Protein 4GIE (pdb70)

B-factor: mean 9.04, std 6.86, range [2.73, 44.76]

Nearest PDB structures (foldseek):
  4fzi-assembly1_A  TM=9.897E-01  e=2.270E-51  Trypanosoma cruzi strain CL Brener
  4q3m-assembly3_E  TM=9.805E-01  e=9.580E-34  unidentified
  4q3m-assembly1_B  TM=9.772E-01  e=7.607E-34  unidentified
  4q3m-assembly3_F  TM=9.795E-01  e=1.363E-31  unidentified
  7s5i-assembly1_B  TM=9.302E-01  e=8.220E-28  Prunus persica

Radius of gyration: 17.92 Å; Cα contacts (8 Å, |Δi|>4): 599; chains: 1; bounding box: 42×48×39 Å

Organism: Trypanosoma cruzi (strain CL Brener) (NCBI:txid353153)

Solvent-accessible surface area: 12191 Å² total; per-residue (Å²): 70,73,71,55,34,84,6,132,111,53,67,18,68,26,26,77,6,66,41,88,23,82,2,0,7,2,0,1,6,1,129,158,4,136,49,26,72,78,0,5,44,0,0,47,56,0,3,112,31,19,1,47,1,0,3,0,0,96,67,33,78,0,2,120,0,0,0,75,0,5,133,104,23,62,32,74,46,66,18,2,0,0,0,0,0,0,26,3,21,31,4,12,62,122,101,0,38,65,11,0,61,46,0,51,135,43,0,47,21,79,46,0,1,0,1,0,0,12,15,0,2,127,94,88,3,36,58,0,1,101,0,0,27,77,1,54,114,83,166,56,3,42,0,0,0,0,1,6,1,43,37,117,5,0,55,82,0,33,166,62,27,86,57,106,0,1,0,0,5,3,1,0,0,1,24,16,0,20,115,105,5,36,59,38,0,169,143,59,93,7,17,13,1,0,41,23,6,26,2,55,47,171,114,24,33,5,79,92,42,136,42,0,27,86,6,4,159,77,50,139,35,28,35,8,12,0,0,0,30,0,0,10,60,61,43,2,0,0,10,1,86,10,39,56,98,42,139,0,85,61,6,27,75,0,50,104,24,146,3,72,161,101,24,21,98,66,0,32,117,30,38,119,95,107,72,66,27,35,60,6,91,123,67,59,62,45,44,120

Structure (mmCIF, N/CA/C/O backbone):
data_4GIE
#
_entry.id   4GIE
#
_cell.length_a   155.540
_cell.length_b   50.340
_cell.length_c   37.600
_cell.angle_alpha   90.000
_cell.angle_beta   94.230
_cell.angle_gamma   90.000
#
_symmetry.space_group_name_H-M   'C 1 2 1'
#
loop_
_entity.id
_entity.type
_entity.pdbx_description
1 polymer 'Prostaglandin F synthase'
2 non-polymer 'ACETATE ION'
3 non-polymer 'NADP NICOTINAMIDE-ADENINE-DINUCLEOTIDE PHOSPHATE'
4 water water
#
loop_
_atom_site.group_PDB
_atom_site.id
_atom_site.type_symbol
_atom_site.label_atom_id
_atom_site.label_alt_id
_atom_site.label_comp_id
_atom_site.label_asym_id
_atom_site.label_entity_id
_atom_site.label_seq_id
_atom_site.pdbx_PDB_ins_code
_atom_site.Cartn_x
_atom_site.Cartn_y
_atom_site.Cartn_z
_atom_site.occupancy
_atom_site.B_iso_or_equiv
_atom_site.auth_seq_id
_atom_site.auth_comp_id
_atom_site.auth_asym_id
_atom_site.auth_atom_id
_atom_site.pdbx_PDB_model_num
ATOM 1 N N . ALA A 1 2 ? 2.284 -6.959 63.287 1.00 20.41 -6 ALA A N 1
ATOM 2 C CA . ALA A 1 2 ? 2.591 -5.872 64.257 1.00 18.57 -6 ALA A CA 1
ATOM 3 C C . ALA A 1 2 ? 3.432 -4.784 63.605 1.00 18.57 -6 ALA A C 1
ATOM 4 O O . ALA A 1 2 ? 4.133 -5.033 62.616 1.00 17.83 -6 ALA A O 1
ATOM 6 N N . HIS A 1 3 ? 3.366 -3.578 64.166 1.00 17.37 -5 HIS A N 1
ATOM 7 C CA . HIS A 1 3 ? 4.095 -2.442 63.607 1.00 17.78 -5 HIS A CA 1
ATOM 8 C C . HIS A 1 3 ? 5.606 -2.703 63.536 1.00 15.62 -5 HIS A C 1
ATOM 9 O O . HIS A 1 3 ? 6.252 -2.269 62.586 1.00 17.19 -5 HIS A O 1
ATOM 11 N N . HIS A 1 4 ? 6.159 -3.423 64.517 1.00 13.07 -4 HIS A N 1
ATOM 12 C CA . HIS A 1 4 ? 7.594 -3.718 64.517 1.00 12.11 -4 HIS A CA 1
ATOM 13 C C . HIS A 1 4 ? 8.050 -4.468 63.257 1.00 11.17 -4 HIS A C 1
ATOM 14 O O . HIS A 1 4 ? 9.203 -4.323 62.837 1.00 11.34 -4 HIS A O 1
ATOM 21 N N . HIS A 1 5 ? 7.150 -5.237 62.641 1.00 11.34 -3 HIS A N 1
ATOM 22 C CA . HIS A 1 5 ? 7.466 -5.934 61.385 1.00 11.47 -3 HIS A CA 1
ATOM 23 C C . HIS A 1 5 ? 7.769 -4.968 60.234 1.00 10.67 -3 HIS A C 1
ATOM 24 O O . HIS A 1 5 ? 8.533 -5.310 59.330 1.00 10.30 -3 HIS A O 1
ATOM 31 N N . HIS A 1 6 ? 7.184 -3.768 60.273 1.00 9.19 -2 HIS A N 1
ATOM 32 C CA . HIS A 1 6 ? 7.480 -2.716 59.291 1.00 10.06 -2 HIS A CA 1
ATOM 33 C C . HIS A 1 6 ? 8.960 -2.346 59.334 1.00 10.10 -2 HIS A C 1
ATOM 34 O O . HIS A 1 6 ? 9.511 -1.916 58.319 1.00 10.65 -2 HIS A O 1
ATOM 41 N N . HIS A 1 7 ? 9.585 -2.509 60.504 1.00 9.31 -1 HIS A N 1
ATOM 42 C CA . HIS A 1 7 ? 10.997 -2.198 60.727 1.00 9.64 -1 HIS A CA 1
ATOM 43 C C . HIS A 1 7 ? 11.890 -3.428 60.745 1.00 9.71 -1 HIS A C 1
ATOM 44 O O . HIS A 1 7 ? 13.085 -3.316 61.007 1.00 10.24 -1 HIS A O 1
ATOM 51 N N . HIS A 1 8 ? 11.328 -4.598 60.459 1.00 9.41 0 HIS A N 1
ATOM 52 C CA . HIS A 1 8 ? 12.145 -5.813 60.277 1.00 10.07 0 HIS A CA 1
ATOM 53 C C . HIS A 1 8 ? 13.003 -6.109 61.502 1.00 11.01 0 HIS A C 1
ATOM 54 O O . HIS A 1 8 ? 14.217 -6.324 61.396 1.00 12.23 0 HIS A O 1
ATOM 61 N N . MET A 1 9 ? 12.343 -6.137 62.663 1.00 10.87 1 MET A N 1
ATOM 62 C CA . MET A 1 9 ? 13.016 -6.286 63.974 1.00 12.17 1 MET A CA 1
ATOM 63 C C . MET A 1 9 ? 13.084 -7.727 64.491 1.00 14.80 1 MET A C 1
ATOM 64 O O . MET A 1 9 ? 14.110 -8.149 65.025 1.00 20.04 1 MET A O 1
ATOM 69 N N . ASN A 1 10 ? 11.989 -8.456 64.334 1.00 16.28 2 ASN A N 1
ATOM 70 C CA . ASN A 1 10 ? 11.900 -9.857 64.724 1.00 17.76 2 ASN A CA 1
ATOM 71 C C . ASN A 1 10 ? 11.690 -10.710 63.480 1.00 18.86 2 ASN A C 1
ATOM 72 O O . ASN A 1 10 ? 10.552 -10.964 63.067 1.00 22.56 2 ASN A O 1
ATOM 77 N N . CYS A 1 11 ? 12.798 -11.142 62.889 1.00 20.69 3 CYS A N 1
ATOM 78 C CA . CYS A 1 11 ? 12.777 -11.921 61.654 1.00 20.34 3 CYS A CA 1
ATOM 79 C C . CYS A 1 11 ? 14.129 -12.587 61.403 1.00 21.67 3 CYS A C 1
ATOM 80 O O . CYS A 1 11 ? 15.135 -12.225 62.013 1.00 24.53 3 CYS A O 1
ATOM 83 N N . ASN A 1 12 ? 14.148 -13.542 60.475 1.00 18.92 4 ASN A N 1
ATOM 84 C CA . ASN A 1 12 ? 15.336 -14.357 60.203 1.00 18.71 4 ASN A CA 1
ATOM 85 C C . ASN A 1 12 ? 16.370 -13.646 59.336 1.00 18.57 4 ASN A C 1
ATOM 86 O O . ASN A 1 12 ? 17.578 -13.883 59.464 1.00 22.11 4 ASN A O 1
ATOM 88 N N . TYR A 1 13 ? 15.894 -12.781 58.447 1.00 14.31 5 TYR A N 1
ATOM 89 C CA . TYR A 1 13 ? 16.773 -12.073 57.535 1.00 13.33 5 TYR A CA 1
ATOM 90 C C . TYR A 1 13 ? 17.347 -10.811 58.192 1.00 13.11 5 TYR A C 1
ATOM 91 O O . TYR A 1 13 ? 16.735 -10.205 59.060 1.00 13.97 5 TYR A O 1
ATOM 100 N N . ASN A 1 14 ? 18.542 -10.436 57.763 1.00 11.45 6 ASN A N 1
ATOM 101 C CA . ASN A 1 14 ? 19.188 -9.190 58.158 1.00 10.58 6 ASN A CA 1
ATOM 102 C C . ASN A 1 14 ? 18.680 -8.012 57.334 1.00 8.49 6 ASN A C 1
ATOM 103 O O . ASN A 1 14 ? 18.047 -8.199 56.284 1.00 8.24 6 ASN A O 1
ATOM 108 N N . CYS A 1 15 ? 18.953 -6.807 57.833 1.00 7.54 7 CYS A N 1
ATOM 109 C CA . CYS A 1 15 ? 18.749 -5.574 57.081 1.00 7.06 7 CYS A CA 1
ATOM 110 C C . CYS A 1 15 ? 20.034 -4.765 56.948 1.00 6.80 7 CYS A C 1
ATOM 111 O O . CYS A 1 15 ? 20.971 -4.917 57.731 1.00 8.90 7 CYS A O 1
ATOM 114 N N . VAL A 1 16 ? 20.053 -3.899 55.943 1.00 6.18 8 VAL A N 1
ATOM 115 C CA A VAL A 1 16 ? 21.036 -2.837 55.809 0.50 6.43 8 VAL A CA 1
ATOM 116 C CA B VAL A 1 16 ? 21.040 -2.829 55.875 0.50 6.41 8 VAL A CA 1
ATOM 117 C C . VAL A 1 16 ? 20.340 -1.525 56.202 1.00 6.71 8 VAL A C 1
ATOM 118 O O . VAL A 1 16 ? 19.181 -1.320 55.866 1.00 10.38 8 VAL A O 1
ATOM 125 N N . THR A 1 17 ? 21.042 -0.638 56.884 1.00 6.07 9 THR A N 1
ATOM 126 C CA . THR A 1 17 ? 20.446 0.618 57.333 1.00 5.70 9 THR A CA 1
ATOM 127 C C . THR A 1 17 ? 20.864 1.731 56.394 1.00 5.42 9 THR A C 1
ATOM 128 O O . THR A 1 17 ? 22.047 1.953 56.171 1.00 6.79 9 THR A O 1
ATOM 132 N N . LEU A 1 18 ? 19.878 2.443 55.854 1.00 5.16 10 LEU A N 1
ATOM 133 C CA . LEU A 1 18 ? 20.133 3.546 54.937 1.00 5.23 10 LEU A CA 1
ATOM 134 C C . LEU A 1 18 ? 20.444 4.815 55.708 1.00 5.32 10 LEU A C 1
ATOM 135 O O . LEU A 1 18 ? 20.259 4.879 56.933 1.00 5.51 10 LEU A O 1
ATOM 140 N N . HIS A 1 19 ? 20.908 5.847 55.005 1.00 5.46 11 HIS A N 1
ATOM 141 C CA . HIS A 1 19 ? 21.403 7.013 55.725 1.00 5.70 11 HIS A CA 1
ATOM 142 C C . HIS A 1 19 ? 20.335 7.810 56.460 1.00 5.60 11 HIS A C 1
ATOM 143 O O . HIS A 1 19 ? 20.658 8.624 57.330 1.00 6.90 11 HIS A O 1
ATOM 150 N N . ASN A 1 20 ? 19.074 7.575 56.122 1.00 5.31 12 ASN A N 1
ATOM 151 C CA . ASN A 1 20 ? 17.959 8.176 56.825 1.00 5.69 12 ASN A CA 1
ATOM 152 C C . ASN A 1 20 ? 17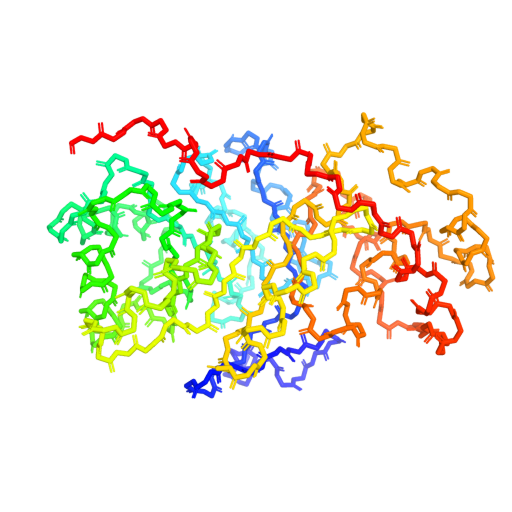.387 7.262 57.920 1.00 5.75 12 ASN A C 1
ATOM 153 O O . ASN A 1 20 ? 16.283 7.497 58.403 1.00 6.33 12 ASN A O 1
ATOM 158 N N . SER A 1 21 ? 18.145 6.229 58.292 1.00 5.46 13 SER A N 1
ATOM 159 C CA . SER A 1 21 ? 17.814 5.270 59.366 1.00 5.79 13 SER A CA 1
ATOM 160 C C . SER A 1 21 ? 16.765 4.222 58.994 1.00 5.27 13 SER A C 1
ATOM 161 O O . SER A 1 21 ? 16.431 3.376 59.809 1.00 5.92 13 SER A O 1
ATOM 164 N N . VAL A 1 22 ? 16.294 4.230 57.748 1.00 4.89 14 VAL A N 1
ATOM 165 C CA . VAL A 1 22 ? 15.357 3.205 57.286 1.00 5.01 14 VAL A CA 1
ATOM 166 C C . VAL A 1 22 ? 16.088 1.874 57.140 1.00 4.91 14 VAL A C 1
ATOM 167 O O . VAL A 1 22 ? 17.219 1.824 56.637 1.00 5.74 14 VAL A O 1
ATOM 171 N N . ARG A 1 23 ? 15.437 0.803 57.589 1.00 5.09 15 ARG A N 1
ATOM 172 C CA . ARG A 1 23 ? 15.988 -0.539 57.554 1.00 5.05 15 ARG A CA 1
ATOM 173 C C . ARG A 1 23 ? 15.454 -1.299 56.343 1.00 5.34 15 ARG A C 1
ATOM 174 O O . ARG A 1 23 ? 14.257 -1.556 56.230 1.00 6.13 15 ARG A O 1
ATOM 182 N N . MET A 1 24 ? 16.367 -1.659 55.452 1.00 5.10 16 MET A N 1
ATOM 183 C CA . MET A 1 24 ? 16.050 -2.319 54.191 1.00 5.21 16 MET A CA 1
ATOM 184 C C . MET A 1 24 ? 16.387 -3.816 54.268 1.00 4.60 16 MET A C 1
ATOM 185 O O . MET A 1 24 ? 17.541 -4.168 54.509 1.00 4.93 16 MET A O 1
ATOM 190 N N . PRO A 1 25 ? 15.399 -4.701 54.045 1.00 4.41 17 PRO A N 1
ATOM 191 C CA . PRO A 1 25 ? 15.712 -6.139 54.088 1.00 4.70 17 PRO A CA 1
ATOM 192 C C . PRO A 1 25 ? 16.811 -6.511 53.105 1.00 4.34 17 PRO A C 1
ATOM 193 O O . PRO A 1 25 ? 16.777 -6.119 51.938 1.00 4.70 17 PRO A O 1
ATOM 197 N N . GLN A 1 26 ? 17.795 -7.263 53.592 1.00 4.38 18 GLN A N 1
ATOM 198 C CA . GLN A 1 26 ? 18.999 -7.500 52.821 1.00 4.44 18 GLN A CA 1
ATOM 199 C C . GLN A 1 26 ? 18.833 -8.518 51.704 1.00 4.33 18 GLN A C 1
ATOM 200 O O . GLN A 1 26 ? 19.663 -8.583 50.801 1.00 5.01 18 GLN A O 1
ATOM 206 N N . LEU A 1 27 ? 17.779 -9.322 51.771 1.00 4.34 19 LEU A N 1
ATOM 207 C CA . LEU A 1 27 ? 17.449 -10.286 50.731 1.00 4.37 19 LEU A CA 1
ATOM 208 C C . LEU A 1 27 ? 16.073 -9.954 50.188 1.00 4.15 19 LEU A C 1
ATOM 209 O O . LEU A 1 27 ? 15.128 -9.798 50.960 1.00 5.19 19 LEU A O 1
ATOM 214 N N . GLY A 1 28 ? 15.951 -9.861 48.864 1.00 3.90 20 GLY A N 1
ATOM 215 C CA . GLY A 1 28 ? 14.669 -9.689 48.209 1.00 3.79 20 GLY A CA 1
ATOM 216 C C . GLY A 1 28 ? 14.552 -10.566 46.985 1.00 3.80 20 GLY A C 1
ATOM 217 O O . GLY A 1 28 ? 15.516 -11.206 46.564 1.00 4.12 20 GLY A O 1
ATOM 218 N N . LEU A 1 29 ? 13.351 -10.587 46.420 1.00 3.23 21 LEU A N 1
ATOM 219 C CA . LEU A 1 29 ? 13.049 -11.323 45.199 1.00 3.20 21 LEU A CA 1
ATOM 220 C C . LEU A 1 29 ? 13.030 -10.356 44.029 1.00 2.94 21 LEU A C 1
ATOM 221 O O . LEU A 1 29 ? 12.244 -9.404 44.020 1.00 3.39 21 LEU A O 1
ATOM 226 N N . GLY A 1 30 ? 13.887 -10.586 43.036 1.00 3.06 22 GLY A N 1
ATOM 227 C CA . GLY A 1 30 ? 13.819 -9.866 41.770 1.00 3.20 22 GLY A CA 1
ATOM 228 C C . GLY A 1 30 ? 12.779 -10.489 40.867 1.00 3.18 22 GLY A C 1
ATOM 229 O O . GLY A 1 30 ? 12.585 -11.702 40.887 1.00 3.51 22 GLY A O 1
ATOM 230 N N . VAL A 1 31 ? 12.109 -9.663 40.064 1.00 3.29 23 VAL A N 1
ATOM 231 C CA . VAL A 1 31 ? 11.053 -10.157 39.163 1.00 3.50 23 VAL A CA 1
ATOM 232 C C . VAL A 1 31 ? 11.258 -9.767 37.697 1.00 3.66 23 VAL A C 1
ATOM 233 O O . VAL A 1 31 ? 10.348 -9.924 36.882 1.00 4.23 23 VAL A O 1
ATOM 237 N N . TRP A 1 32 ? 12.446 -9.291 37.324 1.00 3.86 24 TRP A N 1
ATOM 238 C CA . TRP A 1 32 ? 12.705 -9.068 35.893 1.00 4.19 24 TRP A CA 1
ATOM 239 C C . TRP A 1 32 ? 12.595 -10.404 35.141 1.00 4.34 24 TRP A C 1
ATOM 240 O O . TRP A 1 32 ? 13.136 -11.419 35.582 1.00 4.44 24 TRP A O 1
ATOM 251 N N . ARG A 1 33 ? 11.857 -10.362 34.024 1.00 4.65 25 ARG A N 1
ATOM 252 C CA A ARG A 1 33 ? 11.595 -11.510 33.128 0.50 5.54 25 ARG A CA 1
ATOM 253 C CA B ARG A 1 33 ? 11.609 -11.497 33.121 0.50 5.47 25 ARG A CA 1
ATOM 254 C C . ARG A 1 33 ? 10.508 -12.440 33.620 1.00 5.79 25 ARG A C 1
ATOM 255 O O . ARG A 1 33 ? 10.213 -13.431 32.969 1.00 7.88 25 ARG A O 1
ATOM 270 N N . ALA A 1 34 ? 9.903 -12.138 34.765 1.00 5.27 26 ALA A N 1
ATOM 271 C CA . ALA A 1 34 ? 8.681 -12.831 35.166 1.00 5.54 26 ALA A CA 1
ATOM 272 C C . ALA A 1 34 ? 7.506 -12.178 34.418 1.00 5.74 26 ALA A C 1
ATOM 273 O O . ALA A 1 34 ? 7.334 -10.952 34.465 1.00 6.18 26 ALA A O 1
ATOM 275 N N . GLN A 1 35 ? 6.705 -12.991 33.731 1.00 6.07 27 GLN A N 1
ATOM 276 C CA . GLN A 1 35 ? 5.566 -12.464 32.977 1.00 6.38 27 GLN A CA 1
ATOM 277 C C . GLN A 1 35 ? 4.540 -11.881 33.943 1.00 5.84 27 GLN A C 1
ATOM 278 O O . GLN A 1 35 ? 4.300 -12.438 35.011 1.00 5.82 27 GLN A O 1
ATOM 284 N N . ASP A 1 36 ? 3.915 -10.778 33.555 1.00 5.88 28 ASP A N 1
ATOM 285 C CA . ASP A 1 36 ? 2.868 -10.213 34.379 1.00 5.63 28 ASP A CA 1
ATOM 286 C C . ASP A 1 36 ? 1.716 -11.202 34.517 1.00 5.48 28 ASP A C 1
ATOM 287 O O . ASP A 1 36 ? 1.545 -12.113 33.709 1.00 6.00 28 ASP A O 1
ATOM 292 N N . GLY A 1 37 ? 0.933 -11.009 35.566 1.00 5.33 29 GLY A N 1
ATOM 293 C CA . GLY A 1 37 ? -0.135 -11.918 35.908 1.00 5.34 29 GLY A CA 1
ATOM 294 C C . GLY A 1 37 ? 0.374 -13.064 36.755 1.00 5.27 29 GLY A C 1
ATOM 295 O O . GLY A 1 37 ? 1.223 -12.864 37.629 1.00 5.97 29 GLY A O 1
ATOM 296 N N . ALA A 1 38 ? -0.135 -14.258 36.489 1.00 5.72 30 ALA A N 1
ATOM 297 C CA . ALA A 1 38 ? 0.080 -15.390 37.374 1.00 5.97 30 ALA A CA 1
ATOM 298 C C . ALA A 1 38 ? 1.552 -15.688 37.649 1.00 5.75 30 ALA A C 1
ATOM 299 O O . ALA A 1 38 ? 1.899 -16.007 38.773 1.00 5.95 30 ALA A O 1
ATOM 301 N N . GLU A 1 39 ? 2.422 -15.616 36.652 1.00 5.46 31 GLU A N 1
ATOM 302 C CA . GLU A 1 39 ? 3.819 -16.006 36.895 1.00 5.31 31 GLU A CA 1
ATOM 303 C C . GLU A 1 39 ? 4.452 -15.111 37.959 1.00 5.29 31 GLU A C 1
ATOM 304 O O . GLU A 1 39 ? 5.146 -15.581 38.853 1.00 5.55 31 GLU A O 1
ATOM 310 N N . THR A 1 40 ? 4.232 -13.807 37.850 1.00 4.73 32 THR A N 1
ATOM 311 C CA . THR A 1 40 ? 4.757 -12.859 38.827 1.00 4.52 32 THR A CA 1
ATOM 312 C C . THR A 1 40 ? 4.018 -12.970 40.157 1.00 4.44 32 THR A C 1
ATOM 313 O O . THR A 1 40 ? 4.655 -12.988 41.206 1.00 4.75 32 THR A O 1
ATOM 317 N N . ALA A 1 41 ? 2.685 -13.016 40.123 1.00 4.33 33 ALA A N 1
ATOM 318 C CA . ALA A 1 41 ? 1.908 -13.091 41.365 1.00 4.87 33 ALA A CA 1
ATOM 319 C C . ALA A 1 41 ? 2.303 -14.331 42.158 1.00 4.80 33 ALA A C 1
ATOM 320 O O . ALA A 1 41 ? 2.485 -14.270 43.377 1.00 5.27 33 ALA A O 1
ATOM 322 N N . ASN A 1 42 ? 2.432 -15.464 41.474 1.00 4.63 34 ASN A N 1
ATOM 323 C CA . ASN A 1 42 ? 2.814 -16.705 42.145 1.00 5.17 34 ASN A CA 1
ATOM 324 C C . ASN A 1 42 ? 4.218 -16.604 42.745 1.00 4.82 34 ASN A C 1
ATOM 325 O O . ASN A 1 42 ? 4.443 -17.007 43.881 1.00 5.46 34 ASN A O 1
ATOM 330 N N . ALA A 1 43 ? 5.178 -16.108 41.972 1.00 4.47 35 ALA A N 1
ATOM 331 C CA . ALA A 1 43 ? 6.546 -15.976 42.466 1.00 4.38 35 ALA A CA 1
ATOM 332 C C . ALA A 1 43 ? 6.576 -15.106 43.724 1.00 4.22 35 ALA A C 1
ATOM 333 O O . ALA A 1 43 ? 7.223 -15.445 44.714 1.00 4.80 35 ALA A O 1
ATOM 335 N N . VAL A 1 44 ? 5.907 -13.958 43.661 1.00 4.15 36 VAL A N 1
ATOM 336 C CA . VAL A 1 44 ? 5.873 -13.038 44.788 1.00 4.50 36 VAL A CA 1
ATOM 337 C C . VAL A 1 44 ? 5.188 -13.687 46.001 1.00 4.66 36 VAL A C 1
ATOM 338 O O . VAL A 1 44 ? 5.683 -13.595 47.126 1.00 5.11 36 VAL A O 1
ATOM 342 N N . ARG A 1 45 ? 4.046 -14.337 45.780 1.00 4.98 37 ARG A N 1
ATOM 343 C CA . ARG A 1 45 ? 3.324 -14.973 46.871 1.00 5.62 37 ARG A CA 1
ATOM 344 C C . ARG A 1 45 ? 4.173 -16.094 47.493 1.00 5.62 37 ARG A C 1
ATOM 345 O O . ARG A 1 45 ? 4.258 -16.208 48.719 1.00 5.80 37 ARG A O 1
ATOM 353 N N . TRP A 1 46 ? 4.782 -16.928 46.652 1.00 5.37 38 TRP A N 1
ATOM 354 C CA . TRP A 1 46 ? 5.638 -17.984 47.153 1.00 5.47 38 TRP A CA 1
ATOM 355 C C . TRP A 1 46 ? 6.819 -17.427 47.931 1.00 5.84 38 TRP A C 1
ATOM 356 O O . TRP A 1 46 ? 7.205 -17.998 48.948 1.00 6.07 38 TRP A O 1
ATOM 367 N N . ALA A 1 47 ? 7.410 -16.338 47.456 1.00 5.52 39 ALA A N 1
ATOM 368 C CA . ALA A 1 47 ? 8.526 -15.718 48.163 1.00 4.93 39 ALA A CA 1
ATOM 369 C C . ALA A 1 47 ? 8.065 -15.235 49.535 1.00 4.93 39 ALA A C 1
ATOM 370 O O . ALA A 1 47 ? 8.719 -15.510 50.552 1.00 5.17 39 ALA A O 1
ATOM 372 N N . ILE A 1 48 ? 6.940 -14.532 49.574 1.00 5.22 40 ILE A N 1
ATOM 373 C CA . ILE A 1 48 ? 6.428 -14.064 50.853 1.00 5.41 40 ILE A CA 1
ATOM 374 C C . ILE A 1 48 ? 6.129 -15.235 51.791 1.00 5.70 40 ILE A C 1
ATOM 375 O O . ILE A 1 48 ? 6.476 -15.197 52.979 1.00 6.54 40 ILE A O 1
ATOM 380 N N . GLU A 1 49 ? 5.516 -16.286 51.267 1.00 6.55 41 GLU A N 1
ATOM 381 C CA . GLU A 1 49 ? 5.247 -17.487 52.067 1.00 7.84 41 GLU A CA 1
ATOM 382 C C . GLU A 1 49 ? 6.530 -18.097 52.632 1.00 7.74 41 GLU A C 1
ATOM 383 O O . GLU A 1 49 ? 6.534 -18.596 53.759 1.00 8.98 41 GLU A O 1
ATOM 389 N N . ALA A 1 50 ? 7.616 -18.033 51.864 1.00 6.73 42 ALA A N 1
ATOM 390 C CA . ALA A 1 50 ? 8.900 -18.587 52.291 1.00 7.12 42 ALA A CA 1
ATOM 391 C C . ALA A 1 50 ? 9.628 -17.703 53.298 1.00 6.41 42 ALA A C 1
ATOM 392 O O . ALA A 1 50 ? 10.580 -18.148 53.911 1.00 8.05 42 ALA A O 1
ATOM 394 N N . GLY A 1 51 ? 9.208 -16.449 53.448 1.00 6.00 43 GLY A N 1
ATOM 395 C CA . GLY A 1 51 ? 9.813 -15.525 54.385 1.00 5.71 43 GLY A CA 1
ATOM 396 C C . GLY A 1 51 ? 10.370 -14.240 53.788 1.00 5.37 43 GLY A C 1
ATOM 397 O O . GLY A 1 51 ? 10.790 -13.358 54.541 1.00 5.93 43 GLY A O 1
ATOM 398 N N . TYR A 1 52 ? 10.415 -14.106 52.456 1.00 4.76 44 TYR A N 1
ATOM 399 C CA . TYR A 1 52 ? 10.921 -12.864 51.877 1.00 4.70 44 TYR A CA 1
ATOM 400 C C . TYR A 1 52 ? 10.018 -11.697 52.248 1.00 4.57 44 TYR A C 1
ATOM 401 O O . TYR A 1 52 ? 8.785 -11.826 52.262 1.00 5.03 44 TYR A O 1
ATOM 410 N N . ARG A 1 53 ? 10.637 -10.546 52.490 1.00 4.58 45 ARG A N 1
ATOM 411 C CA . ARG A 1 53 ? 9.891 -9.334 52.814 1.00 4.88 45 ARG A CA 1
ATOM 412 C C . ARG A 1 53 ? 10.370 -8.133 51.984 1.00 4.41 45 ARG A C 1
ATOM 413 O O . ARG A 1 53 ? 10.351 -6.995 52.437 1.00 4.93 45 ARG A O 1
ATOM 421 N N . HIS A 1 54 ? 10.787 -8.407 50.745 1.00 3.81 46 HIS A N 1
ATOM 422 C CA . HIS A 1 54 ? 11.350 -7.409 49.843 1.00 3.52 46 HIS A CA 1
ATOM 423 C C . HIS A 1 54 ? 11.174 -7.948 48.423 1.00 3.35 46 HIS A C 1
ATOM 424 O O . HIS A 1 54 ? 11.586 -9.071 48.126 1.00 3.43 46 HIS A O 1
ATOM 431 N N . ILE A 1 55 ? 10.547 -7.139 47.576 1.00 3.27 47 ILE A N 1
ATOM 432 C CA . ILE A 1 55 ? 10.359 -7.422 46.153 1.00 3.31 47 ILE A CA 1
ATOM 433 C C . ILE A 1 55 ? 10.964 -6.266 45.347 1.00 3.20 47 ILE A C 1
ATOM 434 O O . ILE A 1 55 ? 10.727 -5.094 45.676 1.00 3.68 47 ILE A O 1
ATOM 439 N N . ASP A 1 56 ? 11.733 -6.597 44.308 1.00 3.02 48 ASP A N 1
ATOM 440 C CA . ASP A 1 56 ? 12.310 -5.614 43.394 1.00 2.83 48 ASP A CA 1
ATOM 441 C C . ASP A 1 56 ? 11.647 -5.707 42.029 1.00 2.95 48 ASP A C 1
ATOM 442 O O . ASP A 1 56 ? 11.751 -6.737 41.348 1.00 3.33 48 ASP A O 1
ATOM 447 N N . THR A 1 57 ? 10.978 -4.624 41.639 1.00 2.86 49 THR A N 1
ATOM 448 C CA . THR A 1 57 ? 10.380 -4.531 40.315 1.00 3.20 49 THR A CA 1
ATOM 449 C C . THR A 1 57 ? 10.769 -3.195 39.658 1.00 3.14 49 THR A C 1
ATOM 450 O O . THR A 1 57 ? 11.684 -2.501 40.117 1.00 3.25 49 THR A O 1
ATOM 454 N N . ALA A 1 58 ? 10.094 -2.859 38.556 1.00 3.44 50 ALA A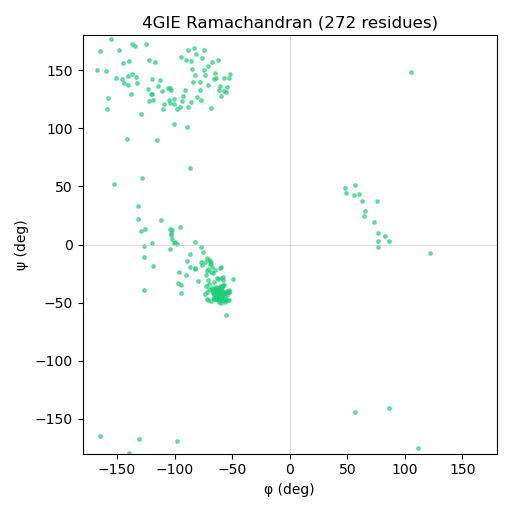 N 1
ATOM 455 C CA . ALA A 1 58 ? 10.361 -1.635 37.786 1.00 3.70 50 ALA A CA 1
ATOM 456 C C . ALA A 1 58 ? 9.212 -1.448 36.827 1.00 3.74 50 ALA A C 1
ATOM 457 O O . ALA A 1 58 ? 8.633 -2.427 36.368 1.00 3.93 50 ALA A O 1
ATOM 459 N N . TYR A 1 59 ? 8.896 -0.204 36.477 1.00 4.08 51 TYR A N 1
ATOM 460 C CA A TYR A 1 59 ? 7.874 0.014 35.480 0.50 4.68 51 TYR A CA 1
ATOM 461 C CA B TYR A 1 59 ? 7.894 0.054 35.422 0.50 4.69 51 TYR A CA 1
ATOM 462 C C . TYR A 1 59 ? 8.164 -0.824 34.219 1.00 4.49 51 TYR A C 1
ATOM 463 O O . TYR A 1 59 ? 7.275 -1.477 33.686 1.00 5.13 51 TYR A O 1
ATOM 480 N N . ILE A 1 60 ? 9.410 -0.811 33.750 1.00 4.60 52 ILE A N 1
ATOM 481 C CA . ILE A 1 60 ? 9.748 -1.439 32.484 1.00 4.83 52 ILE A CA 1
ATOM 482 C C . ILE A 1 60 ? 9.668 -2.970 32.527 1.00 4.75 52 ILE A C 1
ATOM 483 O O . ILE A 1 60 ? 9.645 -3.612 31.485 1.00 5.53 52 ILE A O 1
ATOM 488 N N . TYR A 1 61 ? 9.599 -3.581 33.708 1.00 4.45 53 TYR A N 1
ATOM 489 C CA . TYR A 1 61 ? 9.437 -5.031 33.798 1.00 4.32 53 TYR A CA 1
ATOM 490 C C . TYR A 1 61 ? 8.018 -5.453 33.427 1.00 4.45 53 TYR A C 1
ATOM 491 O O . TYR A 1 61 ? 7.778 -6.626 33.220 1.00 5.09 53 TYR A O 1
ATOM 500 N N . SER A 1 62 ? 7.096 -4.491 33.383 1.00 4.54 54 SER A N 1
ATOM 501 C CA A SER A 1 62 ? 5.722 -4.717 32.931 0.50 5.03 54 SER A CA 1
ATOM 502 C CA B SER A 1 62 ? 5.713 -4.697 32.940 0.50 4.95 54 SER A CA 1
ATOM 503 C C . SER A 1 62 ? 4.897 -5.564 33.892 1.00 4.97 54 SER A C 1
ATOM 504 O O . SER A 1 62 ? 3.829 -6.023 33.528 1.00 6.71 54 SER A O 1
ATOM 509 N N . ASN A 1 63 ? 5.353 -5.744 35.127 1.00 4.22 55 ASN A N 1
ATOM 510 C CA . ASN A 1 63 ? 4.700 -6.666 36.044 1.00 4.07 55 ASN A CA 1
ATOM 511 C C . ASN A 1 63 ? 4.424 -6.089 37.426 1.00 3.79 55 ASN A C 1
ATOM 512 O O . ASN A 1 63 ? 4.194 -6.844 38.366 1.00 4.33 55 ASN A O 1
ATOM 517 N N . GLU A 1 64 ? 4.360 -4.762 37.536 1.00 3.95 56 GLU A N 1
ATOM 518 C CA . GLU A 1 64 ? 3.936 -4.149 38.794 1.00 4.03 56 GLU A CA 1
ATOM 519 C C . GLU A 1 64 ? 2.528 -4.626 39.201 1.00 4.35 56 GLU A C 1
ATOM 520 O O . GLU A 1 64 ? 2.243 -4.783 40.396 1.00 4.27 56 GLU A O 1
ATOM 526 N N . ARG A 1 65 ? 1.639 -4.854 38.232 1.00 4.21 57 ARG A N 1
ATOM 527 C CA . ARG A 1 65 ? 0.310 -5.365 38.578 1.00 4.34 57 ARG A CA 1
ATOM 528 C C . ARG A 1 65 ? 0.431 -6.710 39.286 1.00 4.31 57 ARG A C 1
ATOM 529 O O . ARG A 1 65 ? -0.140 -6.917 40.366 1.00 4.66 57 ARG A O 1
ATOM 537 N N . GLY A 1 66 ? 1.190 -7.629 38.691 1.00 4.16 58 GLY A N 1
ATOM 538 C CA . GLY A 1 66 ? 1.418 -8.944 39.279 1.00 4.25 58 GLY A CA 1
ATOM 539 C C . GLY A 1 66 ? 2.076 -8.885 40.656 1.00 4.04 58 GLY A C 1
ATOM 540 O O . GLY A 1 66 ? 1.775 -9.700 41.523 1.00 4.45 58 GLY A O 1
ATOM 541 N N . VAL A 1 67 ? 3.004 -7.951 40.858 1.00 4.00 59 VAL A N 1
ATOM 542 C CA . VAL A 1 67 ? 3.655 -7.823 42.170 1.00 4.17 59 VAL A CA 1
ATOM 543 C C . VAL A 1 67 ? 2.620 -7.488 43.246 1.00 4.18 59 VAL A C 1
ATOM 544 O O . VAL A 1 67 ? 2.579 -8.115 44.308 1.00 4.37 59 VAL A O 1
ATOM 548 N N . GLY A 1 68 ? 1.786 -6.488 42.991 1.00 4.26 60 GLY A N 1
ATOM 549 C CA . GLY A 1 68 ? 0.767 -6.116 43.970 1.00 4.57 60 GLY A CA 1
ATOM 550 C C . GLY A 1 68 ? -0.252 -7.219 44.205 1.00 4.65 60 GLY A C 1
ATOM 551 O O . GLY A 1 68 ? -0.724 -7.407 45.331 1.00 5.07 60 GLY A O 1
ATOM 552 N N . GLN A 1 69 ? -0.594 -7.941 43.143 1.00 4.43 61 GLN A N 1
ATOM 553 C CA . GLN A 1 69 ? -1.493 -9.074 43.256 1.00 4.68 61 GLN A CA 1
ATOM 554 C C . GLN A 1 69 ? -0.901 -10.155 44.153 1.00 4.61 61 GLN A C 1
ATOM 555 O O . GLN A 1 69 ? -1.582 -10.692 45.023 1.00 5.32 61 GLN A O 1
ATOM 561 N N . GLY A 1 70 ? 0.380 -10.476 43.977 1.00 4.48 62 GLY A N 1
ATOM 562 C CA . GLY A 1 70 ? 1.034 -11.465 44.828 1.00 4.98 62 GLY A CA 1
ATOM 563 C C . GLY A 1 70 ? 1.067 -11.024 46.276 1.00 4.78 62 GLY A C 1
ATOM 564 O O . GLY A 1 70 ? 0.874 -11.830 47.176 1.00 5.74 62 GLY A O 1
ATOM 565 N N . ILE A 1 71 ? 1.351 -9.744 46.509 1.00 4.51 63 ILE A N 1
ATOM 566 C CA . ILE A 1 71 ? 1.372 -9.236 47.878 1.00 5.32 63 ILE A CA 1
ATOM 567 C C . ILE A 1 71 ? -0.014 -9.405 48.522 1.00 5.82 63 ILE A C 1
ATOM 568 O O . ILE A 1 71 ? -0.131 -9.918 49.641 1.00 6.24 63 ILE A O 1
ATOM 573 N N . ARG A 1 72 ? -1.061 -9.000 47.817 1.00 5.73 64 ARG A N 1
ATOM 574 C CA . ARG A 1 72 ? -2.406 -9.106 48.369 1.00 6.80 64 ARG A CA 1
ATOM 575 C C . ARG A 1 72 ? -2.805 -10.566 48.585 1.00 7.07 64 ARG A C 1
ATOM 576 O O . ARG A 1 72 ? -3.365 -10.909 49.630 1.00 8.19 64 ARG A O 1
ATOM 584 N N . GLU A 1 73 ? -2.490 -11.434 47.622 1.00 6.94 65 GLU A N 1
ATOM 585 C CA . GLU A 1 73 ? -2.824 -12.860 47.746 1.00 7.79 65 GLU A CA 1
ATOM 586 C C . GLU A 1 73 ? -2.119 -13.521 48.924 1.00 7.67 65 GLU A C 1
ATOM 587 O O . GLU A 1 73 ? -2.639 -14.455 49.511 1.00 9.42 65 GLU A O 1
ATOM 593 N N . SER A 1 74 ? -0.936 -13.039 49.282 1.00 7.13 66 SER A N 1
ATOM 594 C CA . SER A 1 74 ? -0.188 -13.614 50.400 1.00 7.49 66 SER A CA 1
ATOM 595 C C . SER A 1 74 ? -0.865 -13.397 51.748 1.00 8.07 66 SER A C 1
ATOM 596 O O . SER A 1 74 ? -0.589 -14.133 52.687 1.00 9.47 66 SER A O 1
ATOM 599 N N . GLY A 1 75 ? -1.691 -12.356 51.851 1.00 8.99 67 GLY A N 1
ATOM 600 C CA . GLY A 1 75 ? -2.358 -12.004 53.096 1.00 9.66 67 GLY A CA 1
ATOM 601 C C . GLY A 1 75 ? -1.477 -11.318 54.123 1.00 10.34 67 GLY A C 1
ATOM 602 O O . GLY A 1 75 ? -1.982 -10.932 55.174 1.00 13.03 67 GLY A O 1
ATOM 603 N N . VAL A 1 76 ? -0.185 -11.137 53.846 1.00 10.04 68 VAL A N 1
ATOM 604 C CA . VAL A 1 76 ? 0.717 -10.518 54.808 1.00 10.24 68 VAL A CA 1
ATOM 605 C C . VAL A 1 76 ? 0.459 -9.012 54.754 1.00 10.11 68 VAL A C 1
ATOM 606 O O . VAL A 1 76 ? 0.383 -8.440 53.665 1.00 11.48 68 VAL A O 1
ATOM 610 N N . PRO A 1 77 ? 0.313 -8.352 55.916 1.00 10.25 69 PRO A N 1
ATOM 611 C CA . PRO A 1 77 ? 0.061 -6.910 55.877 1.00 10.22 69 PRO A CA 1
ATOM 612 C C . PRO A 1 77 ? 1.130 -6.176 55.062 1.00 9.89 69 PRO A C 1
ATOM 613 O O . PRO A 1 77 ? 2.323 -6.449 55.211 1.00 8.86 69 PRO A O 1
ATOM 617 N N . ARG A 1 78 ? 0.700 -5.256 54.203 1.00 10.16 70 ARG A N 1
ATOM 618 C CA . ARG A 1 78 ? 1.599 -4.596 53.265 1.00 9.59 70 ARG A CA 1
ATOM 619 C C . ARG A 1 78 ? 2.756 -3.903 53.979 1.00 9.18 70 ARG A C 1
ATOM 620 O O . ARG A 1 78 ? 3.875 -3.861 53.455 1.00 8.77 70 ARG A O 1
ATOM 628 N N . GLU A 1 79 ? 2.510 -3.360 55.163 1.00 8.88 71 GLU A N 1
ATOM 629 C CA . GLU A 1 79 ? 3.547 -2.661 55.926 1.00 9.13 71 GLU A CA 1
ATOM 630 C C . GLU A 1 79 ? 4.746 -3.539 56.275 1.00 8.58 71 GLU A C 1
ATOM 631 O O . GLU A 1 79 ? 5.796 -3.026 56.606 1.00 10.03 71 GLU A O 1
ATOM 637 N N . GLU A 1 80 ? 4.586 -4.859 56.227 1.00 8.01 72 GLU A N 1
ATOM 638 C CA . GLU A 1 80 ? 5.665 -5.788 56.543 1.00 8.25 72 GLU A CA 1
ATOM 639 C C . GLU A 1 80 ? 6.545 -6.102 55.333 1.00 7.19 72 GLU A C 1
ATOM 640 O O . GLU A 1 80 ? 7.560 -6.759 55.490 1.00 7.38 72 GLU A O 1
ATOM 646 N N . VAL A 1 81 ? 6.155 -5.652 54.141 1.00 6.47 73 VAL A N 1
ATOM 647 C CA . VAL A 1 81 ? 6.863 -5.970 52.915 1.00 5.91 73 VAL A CA 1
ATOM 648 C C . VAL A 1 81 ? 7.478 -4.698 52.330 1.00 5.72 73 VAL A C 1
ATOM 649 O O . VAL A 1 81 ? 6.847 -3.647 52.307 1.00 7.77 73 VAL A O 1
ATOM 653 N N . TRP A 1 82 ? 8.718 -4.803 51.880 1.00 4.42 74 TRP A N 1
ATOM 654 C CA . TRP A 1 82 ? 9.415 -3.725 51.176 1.00 4.11 74 TRP A CA 1
ATOM 655 C C . TRP A 1 82 ? 9.235 -3.878 49.665 1.00 3.97 74 TRP A C 1
ATOM 656 O O . TRP A 1 82 ? 9.528 -4.935 49.112 1.00 4.19 74 TRP A O 1
ATOM 667 N N . VAL A 1 83 ? 8.796 -2.813 49.011 1.00 3.67 75 VAL A N 1
ATOM 668 C CA . VAL A 1 83 ? 8.669 -2.781 47.552 1.00 3.75 75 VAL A CA 1
ATOM 669 C C . VAL A 1 83 ? 9.565 -1.700 46.977 1.00 3.51 75 VAL A C 1
ATOM 670 O O . VAL A 1 83 ? 9.456 -0.537 47.358 1.00 3.53 75 VAL A O 1
ATOM 674 N N . THR A 1 84 ? 10.429 -2.115 46.049 1.00 3.38 76 THR A N 1
ATOM 675 C CA . THR A 1 84 ? 11.220 -1.195 45.229 1.00 3.27 76 THR A CA 1
ATOM 676 C C . THR A 1 84 ? 10.658 -1.153 43.819 1.00 3.16 76 THR A C 1
ATOM 677 O O . THR A 1 84 ? 10.399 -2.194 43.226 1.00 3.49 76 THR A O 1
ATOM 681 N N . THR A 1 85 ? 10.521 0.048 43.262 1.00 3.05 77 THR A N 1
ATOM 682 C CA . THR A 1 85 ? 10.329 0.178 41.822 1.00 3.21 77 THR A CA 1
ATOM 683 C C . THR A 1 85 ? 11.150 1.362 41.313 1.00 3.20 77 THR A C 1
ATOM 684 O O . THR A 1 85 ? 11.923 1.956 42.062 1.00 3.17 77 THR A O 1
ATOM 688 N N . LYS A 1 86 ? 11.063 1.618 40.010 1.00 3.25 78 LYS A N 1
ATOM 689 C CA . LYS A 1 86 ? 12.053 2.432 39.303 1.00 3.27 78 LYS A CA 1
ATOM 690 C C . LYS A 1 86 ? 11.405 3.241 38.197 1.00 3.36 78 LYS A C 1
ATOM 691 O O . LYS A 1 86 ? 10.512 2.733 37.501 1.00 3.77 78 LYS A O 1
ATOM 697 N N . VAL A 1 87 ? 11.901 4.475 38.027 1.00 3.34 79 VAL A N 1
ATOM 698 C CA . VAL A 1 87 ? 11.455 5.353 36.954 1.00 3.83 79 VAL A CA 1
ATOM 699 C C . VAL A 1 87 ? 12.267 5.043 35.699 1.00 4.05 79 VAL A C 1
ATOM 700 O O . VAL A 1 87 ? 13.515 5.117 35.679 1.00 3.98 79 VAL A O 1
ATOM 704 N N . TRP A 1 88 ? 11.542 4.701 34.644 1.00 4.04 80 TRP A N 1
ATOM 705 C CA . TRP A 1 88 ? 12.140 4.322 33.379 1.00 4.26 80 TRP A CA 1
ATOM 706 C C . TRP A 1 88 ? 12.653 5.534 32.596 1.00 4.35 80 TRP A C 1
ATOM 707 O O . TRP A 1 88 ? 12.263 6.680 32.846 1.00 4.65 80 TRP A O 1
ATOM 718 N N . ASN A 1 89 ? 13.543 5.259 31.650 1.00 4.28 81 ASN A N 1
ATOM 719 C CA . ASN A 1 89 ? 14.268 6.268 30.900 1.00 4.66 81 ASN A CA 1
ATOM 720 C C . ASN A 1 89 ? 13.349 7.285 30.218 1.00 5.05 81 ASN A C 1
ATOM 721 O O . ASN A 1 89 ? 13.628 8.485 30.208 1.00 6.36 81 ASN A O 1
ATOM 726 N N . SER A 1 90 ? 12.239 6.788 29.672 1.00 5.31 82 SER A N 1
ATOM 727 C CA A SER A 1 90 ? 11.287 7.637 28.964 0.70 6.06 82 SER A CA 1
ATOM 728 C CA B SER A 1 90 ? 11.240 7.606 28.977 0.30 5.60 82 SER A CA 1
ATOM 729 C C . SER A 1 90 ? 10.572 8.621 29.883 1.00 5.68 82 SER A C 1
ATOM 730 O O . SER A 1 90 ? 9.998 9.608 29.408 1.00 7.24 82 SER A O 1
ATOM 735 N N . ASP A 1 91 ? 10.585 8.346 31.187 1.00 5.60 83 ASP A N 1
ATOM 736 C CA . ASP A 1 91 ? 9.860 9.154 32.153 1.00 6.02 83 ASP A CA 1
ATOM 737 C C . ASP A 1 91 ? 10.746 10.097 32.952 1.00 5.80 83 ASP A C 1
ATOM 738 O O . ASP A 1 91 ? 10.274 10.738 33.886 1.00 6.07 83 ASP A O 1
ATOM 743 N N . GLN A 1 92 ? 12.020 10.201 32.570 1.00 5.75 84 GLN A N 1
ATOM 744 C CA . GLN A 1 92 ? 12.907 11.135 33.250 1.00 5.47 84 GLN A CA 1
ATOM 745 C C . GLN A 1 92 ? 12.490 12.585 32.963 1.00 5.98 84 GLN A C 1
ATOM 746 O O . GLN A 1 92 ? 11.839 12.892 31.952 1.00 7.05 84 GLN A O 1
ATOM 752 N N . GLY A 1 93 ? 12.893 13.479 33.853 1.00 6.30 85 GLY A N 1
ATOM 753 C CA . GLY A 1 93 ? 12.424 14.863 33.862 1.00 6.53 85 GLY A CA 1
ATOM 754 C C . GLY A 1 93 ? 11.442 15.049 34.999 1.00 6.85 85 GLY A C 1
ATOM 755 O O . GLY A 1 93 ? 10.720 14.128 35.355 1.00 7.56 85 GLY A O 1
ATOM 756 N N . TYR A 1 94 ? 11.407 16.247 35.576 1.00 6.80 86 TYR A N 1
ATOM 757 C CA . TYR A 1 94 ? 10.693 16.466 36.836 1.00 6.79 86 TYR A CA 1
ATOM 758 C C . TYR A 1 94 ? 9.217 16.052 36.783 1.00 6.99 86 TYR A C 1
ATOM 759 O O . TYR A 1 94 ? 8.781 15.175 37.530 1.00 6.87 86 TYR A O 1
ATOM 768 N N . GLU A 1 95 ? 8.439 16.673 35.905 1.00 7.73 87 GLU A N 1
ATOM 769 C CA . GLU A 1 95 ? 7.019 16.355 35.858 1.00 8.28 87 GLU A CA 1
ATOM 770 C C . GLU A 1 95 ? 6.744 14.930 35.387 1.00 7.56 87 GLU A C 1
ATOM 771 O O . GLU A 1 95 ? 5.851 14.270 35.915 1.00 8.08 87 GLU A O 1
ATOM 777 N N . LYS A 1 96 ? 7.509 14.433 34.423 1.00 7.41 88 LYS A N 1
ATOM 778 C CA . LYS A 1 96 ? 7.299 13.081 33.929 1.00 7.62 88 LYS A CA 1
ATOM 779 C C . LYS A 1 96 ? 7.597 12.049 35.008 1.00 6.41 88 LYS A C 1
ATOM 780 O O . LYS A 1 96 ? 6.946 11.008 35.070 1.00 6.87 88 LYS A O 1
ATOM 786 N N . THR A 1 97 ? 8.546 12.352 35.884 1.00 5.55 89 THR A N 1
ATOM 787 C CA . THR A 1 97 ? 8.909 11.428 36.949 1.00 5.21 89 THR A CA 1
ATOM 788 C C . THR A 1 97 ? 7.822 11.404 38.025 1.00 5.62 89 THR A C 1
ATOM 789 O O . THR A 1 97 ? 7.447 10.332 38.524 1.00 6.24 89 THR A O 1
ATOM 793 N N . LEU A 1 98 ? 7.289 12.571 38.388 1.00 6.22 90 LEU A N 1
ATOM 794 C CA . LEU A 1 98 ? 6.167 12.604 39.330 1.00 6.60 90 LEU A CA 1
ATOM 795 C C . LEU A 1 98 ? 4.995 11.800 38.781 1.00 6.67 90 LEU A C 1
ATOM 796 O O . LEU A 1 98 ? 4.350 11.053 39.518 1.00 6.81 90 LEU A O 1
ATOM 801 N N . ALA A 1 99 ? 4.695 11.958 37.499 1.00 6.63 91 ALA A N 1
ATOM 802 C CA . ALA A 1 99 ? 3.597 11.208 36.892 1.00 6.83 91 ALA A CA 1
ATOM 803 C C . ALA A 1 99 ? 3.871 9.705 36.852 1.00 6.43 91 ALA A C 1
ATOM 804 O O . ALA A 1 99 ? 2.977 8.897 37.114 1.00 7.24 91 ALA A O 1
ATOM 806 N N . ALA A 1 100 ? 5.090 9.324 36.496 1.00 5.79 92 ALA A N 1
ATOM 807 C CA . ALA A 1 100 ? 5.464 7.918 36.437 1.00 6.25 92 ALA A CA 1
ATOM 808 C C . ALA A 1 100 ? 5.367 7.255 37.803 1.00 5.77 92 ALA A C 1
ATOM 809 O O . ALA A 1 100 ? 4.956 6.095 37.904 1.00 5.95 92 ALA A O 1
ATOM 811 N N .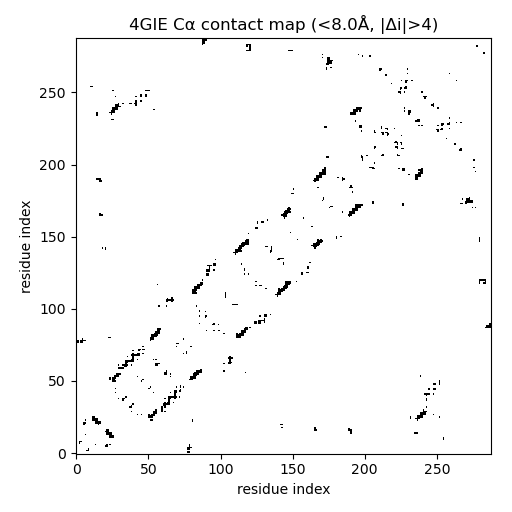 PHE A 1 101 ? 5.750 7.982 38.848 1.00 5.87 93 PHE A N 1
ATOM 812 C CA . PHE A 1 101 ? 5.630 7.458 40.198 1.00 6.24 93 PHE A CA 1
ATOM 813 C C . PHE A 1 101 ? 4.175 7.144 40.530 1.00 5.95 93 PHE A C 1
ATOM 814 O O . PHE A 1 101 ? 3.868 6.078 41.063 1.00 6.33 93 PHE A O 1
ATOM 822 N N . GLU A 1 102 ? 3.281 8.081 40.226 1.00 6.65 94 GLU A N 1
ATOM 823 C CA . GLU A 1 102 ? 1.874 7.854 40.499 1.00 7.12 94 GLU A CA 1
ATOM 824 C C . GLU A 1 102 ? 1.349 6.633 39.758 1.00 6.08 94 GLU A C 1
ATOM 825 O O . GLU A 1 102 ? 0.584 5.844 40.318 1.00 7.05 94 GLU A O 1
ATOM 831 N N . ARG A 1 103 ? 1.751 6.466 38.503 1.00 6.26 95 ARG A N 1
ATOM 832 C CA . ARG A 1 103 ? 1.330 5.307 37.732 1.00 6.79 95 ARG A CA 1
ATOM 833 C C . ARG A 1 103 ? 1.828 4.012 38.369 1.00 5.83 95 ARG A C 1
ATOM 834 O O . ARG A 1 103 ? 1.064 3.056 38.504 1.00 5.96 95 ARG A O 1
ATOM 836 N N . SER A 1 104 ? 3.095 3.974 38.769 1.00 5.57 96 SER A N 1
ATOM 837 C CA . SER A 1 104 ? 3.642 2.786 39.414 1.00 5.69 96 SER A CA 1
ATOM 838 C C . SER A 1 104 ? 2.913 2.460 40.718 1.00 5.83 96 SER A C 1
ATOM 839 O O . SER A 1 104 ? 2.578 1.308 40.985 1.00 5.89 96 SER A O 1
ATOM 842 N N . ARG A 1 105 ? 2.671 3.474 41.537 1.00 6.05 97 ARG A N 1
ATOM 843 C CA A ARG A 1 105 ? 1.984 3.308 42.809 0.60 7.05 97 ARG A CA 1
ATOM 844 C CA B ARG A 1 105 ? 1.998 3.272 42.808 0.40 6.86 97 ARG A CA 1
ATOM 845 C C . ARG A 1 105 ? 0.585 2.733 42.579 1.00 6.56 97 ARG A C 1
ATOM 846 O O . ARG A 1 105 ? 0.142 1.825 43.286 1.00 7.15 97 ARG A O 1
ATOM 861 N N . GLU A 1 106 ? -0.112 3.258 41.578 1.00 6.39 98 GLU A N 1
ATOM 862 C CA . GLU A 1 106 ? -1.441 2.761 41.223 1.00 7.04 98 GLU A CA 1
ATOM 863 C C . GLU A 1 106 ? -1.395 1.319 40.732 1.00 6.27 98 GLU A C 1
ATOM 864 O O . GLU A 1 106 ? -2.189 0.497 41.180 1.00 6.79 98 GLU A O 1
ATOM 870 N N . LEU A 1 107 ? -0.470 0.998 39.827 1.00 5.56 99 LEU A N 1
ATOM 871 C CA . LEU A 1 107 ? -0.394 -0.378 39.341 1.00 5.59 99 LEU A CA 1
ATOM 872 C C . LEU A 1 107 ? -0.120 -1.359 40.472 1.00 5.15 99 LEU A C 1
ATOM 873 O O . LEU A 1 107 ? -0.707 -2.449 40.510 1.00 5.34 99 LEU A O 1
ATOM 878 N N . LEU A 1 108 ? 0.783 -0.987 41.377 1.00 4.84 100 LEU A N 1
ATOM 879 C CA . LEU A 1 108 ? 1.115 -1.812 42.533 1.00 4.98 100 LEU A CA 1
ATOM 880 C C . LEU A 1 108 ? -0.035 -1.911 43.552 1.00 5.88 100 LEU A C 1
ATOM 881 O O . LEU A 1 108 ? -0.094 -2.848 44.338 1.00 6.72 100 LEU A O 1
ATOM 886 N N . GLY A 1 109 ? -0.929 -0.927 43.541 1.00 6.12 101 GLY A N 1
ATOM 887 C CA . GLY A 1 109 ? -2.039 -0.854 44.481 1.00 6.84 101 GLY A CA 1
ATOM 888 C C . GLY A 1 109 ? -1.621 -0.411 45.865 1.00 7.50 101 GLY A C 1
ATOM 889 O O . GLY A 1 109 ? -2.182 -0.880 46.860 1.00 9.72 101 GLY A O 1
ATOM 890 N N . LEU A 1 110 ? -0.674 0.524 45.935 1.00 7.93 102 LEU A N 1
ATOM 891 C CA . LEU A 1 110 ? -0.060 0.948 47.200 1.00 8.06 102 LEU A CA 1
ATOM 892 C C . LEU A 1 110 ? -0.347 2.424 47.484 1.00 9.16 102 LEU A C 1
ATOM 893 O O . LEU A 1 110 ? -0.633 3.185 46.584 1.00 12.47 102 LEU A O 1
ATOM 898 N N . GLU A 1 111 ? -0.280 2.810 48.751 1.00 8.37 103 GLU A N 1
ATOM 899 C CA . GLU A 1 111 ? -0.370 4.209 49.150 1.00 9.82 103 GLU A CA 1
ATOM 900 C C . GLU A 1 111 ? 1.007 4.862 49.200 1.00 9.18 103 GLU A C 1
ATOM 901 O O . GLU A 1 111 ? 1.129 6.077 49.088 1.00 11.54 103 GLU A O 1
ATOM 903 N N . TYR A 1 112 ? 2.044 4.050 49.419 1.00 7.60 104 TYR A N 1
ATOM 904 C CA . TYR A 1 112 ? 3.431 4.512 49.459 1.00 6.53 104 TYR A CA 1
ATOM 905 C C . TYR A 1 112 ? 4.286 3.402 48.861 1.00 5.76 104 TYR A C 1
ATOM 906 O O . TYR A 1 112 ? 3.895 2.233 48.863 1.00 6.03 104 TYR A O 1
ATOM 915 N N . ILE A 1 113 ? 5.449 3.782 48.358 1.00 5.31 105 ILE A N 1
ATOM 916 C CA . ILE A 1 113 ? 6.457 2.842 47.881 1.00 4.75 105 ILE A CA 1
ATOM 917 C C . ILE A 1 113 ? 7.661 2.923 48.820 1.00 4.33 105 ILE A C 1
ATOM 918 O O . ILE A 1 113 ? 8.011 4.003 49.294 1.00 5.51 105 ILE A O 1
ATOM 923 N N . ASP A 1 114 ? 8.304 1.806 49.122 1.00 3.77 106 ASP A N 1
ATOM 924 C CA . ASP A 1 114 ? 9.440 1.856 50.051 1.00 3.84 106 ASP A CA 1
ATOM 925 C C . ASP A 1 114 ? 10.662 2.530 49.444 1.00 3.77 106 ASP A C 1
ATOM 926 O O . ASP A 1 114 ? 11.263 3.401 50.080 1.00 4.43 106 ASP A O 1
ATOM 931 N N . LEU A 1 115 ? 11.018 2.138 48.222 1.00 3.51 107 LEU A N 1
ATOM 932 C CA . LEU A 1 115 ? 12.200 2.667 47.546 1.00 3.34 107 LEU A CA 1
ATOM 933 C C . LEU A 1 115 ? 11.881 2.952 46.094 1.00 3.40 107 LEU A C 1
ATOM 934 O O . LEU A 1 115 ? 11.338 2.097 45.395 1.00 3.56 107 LEU A O 1
ATOM 939 N N . TYR A 1 116 ? 12.223 4.155 45.649 1.00 3.41 108 TYR A N 1
ATOM 940 C CA . TYR A 1 116 ? 12.069 4.532 44.249 1.00 3.36 108 TYR A CA 1
ATOM 941 C C . TYR A 1 116 ? 13.439 4.902 43.714 1.00 3.17 108 TYR A C 1
ATOM 942 O O . TYR A 1 116 ? 14.152 5.702 44.329 1.00 3.48 108 TYR A O 1
ATOM 951 N N . LEU A 1 117 ? 13.798 4.305 42.574 1.00 3.03 109 LEU A N 1
ATOM 952 C CA . LEU A 1 117 ? 15.117 4.468 41.967 1.00 3.13 109 LEU A CA 1
ATOM 953 C C . LEU A 1 117 ? 15.055 5.079 40.578 1.00 3.26 109 LEU A C 1
ATOM 954 O O . LEU A 1 117 ? 14.194 4.719 39.781 1.00 3.64 109 LEU A O 1
ATOM 959 N N . ILE A 1 118 ? 16.036 5.940 40.270 1.00 3.37 110 ILE A N 1
ATOM 960 C CA . ILE A 1 118 ? 16.335 6.280 38.882 1.00 3.45 110 ILE A CA 1
ATOM 961 C C . ILE A 1 118 ? 16.922 5.039 38.223 1.00 3.21 110 ILE A C 1
ATOM 962 O O . ILE A 1 118 ? 17.974 4.555 38.642 1.00 4.30 110 ILE A O 1
ATOM 967 N N . HIS A 1 119 ? 16.253 4.508 37.204 1.00 3.09 111 HIS A N 1
ATOM 968 C CA . HIS A 1 119 ? 16.607 3.189 36.688 1.00 3.23 111 HIS A CA 1
ATOM 969 C C . HIS A 1 119 ? 17.979 3.153 35.981 1.00 3.26 111 HIS A C 1
ATOM 970 O O . HIS A 1 119 ? 18.783 2.256 36.238 1.00 3.79 111 HIS A O 1
ATOM 977 N N . TRP A 1 120 ? 18.215 4.101 35.073 1.00 3.26 112 TRP A N 1
ATOM 978 C CA . TRP A 1 120 ? 19.489 4.229 34.352 1.00 3.63 112 TRP A CA 1
ATOM 979 C C . TRP A 1 120 ? 19.848 5.708 34.313 1.00 3.81 112 TRP A C 1
ATOM 980 O O . TRP A 1 120 ? 18.956 6.552 34.246 1.00 4.24 112 TRP A O 1
ATOM 991 N N . PRO A 1 121 ? 21.154 6.044 34.359 1.00 3.84 113 PRO A N 1
ATOM 992 C CA . PRO A 1 121 ? 21.502 7.457 34.429 1.00 4.10 113 PRO A CA 1
ATOM 993 C C . PRO A 1 121 ? 21.217 8.243 33.149 1.00 4.11 113 PRO A C 1
ATOM 994 O O . PRO A 1 121 ? 20.867 9.419 33.236 1.00 5.09 113 PRO A O 1
ATOM 998 N N . GLY A 1 122 ? 21.438 7.651 31.982 1.00 4.37 114 GLY A N 1
ATOM 999 C CA . GLY A 1 122 ? 21.499 8.460 30.751 1.00 4.95 114 GLY A CA 1
ATOM 1000 C C . GLY A 1 122 ? 22.576 9.526 30.912 1.00 5.23 114 GLY A C 1
ATOM 1001 O O . GLY A 1 122 ? 23.603 9.301 31.552 1.00 5.72 114 GLY A O 1
ATOM 1002 N N . LYS A 1 123 ? 22.321 10.702 30.355 1.00 5.76 115 LYS A N 1
ATOM 1003 C CA . LYS A 1 123 ? 23.321 11.782 30.304 1.00 6.98 115 LYS A CA 1
ATOM 1004 C C . LYS A 1 123 ? 22.856 13.115 30.864 1.00 7.70 115 LYS A C 1
A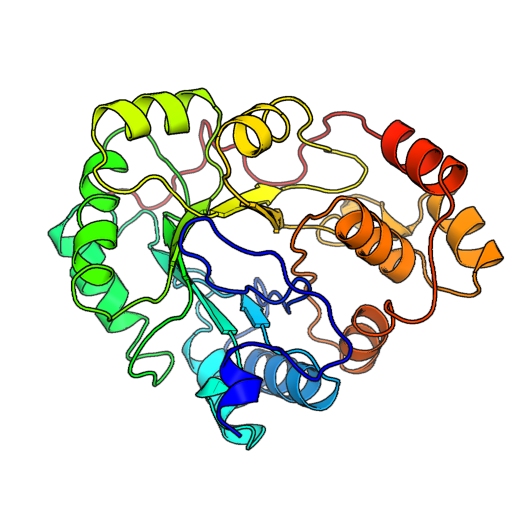TOM 1005 O O . LYS A 1 123 ? 23.657 13.782 31.520 1.00 9.65 115 LYS A O 1
ATOM 1011 N N . LYS A 1 124 ? 21.600 13.502 30.607 1.00 7.58 116 LYS A N 1
ATOM 1012 C CA . LYS A 1 124 ? 21.189 14.900 30.726 1.00 8.84 116 LYS A CA 1
ATOM 1013 C C . LYS A 1 124 ? 19.986 15.182 31.605 1.00 7.65 116 LYS A C 1
ATOM 1014 O O . LYS A 1 124 ? 19.717 16.348 31.883 1.00 8.94 116 LYS A O 1
ATOM 1016 N N . LYS A 1 125 ? 19.253 14.157 32.042 1.00 6.07 117 LYS A N 1
ATOM 1017 C CA . LYS A 1 125 ? 18.012 14.398 32.784 1.00 6.34 117 LYS A CA 1
ATOM 1018 C C . LYS A 1 125 ? 17.996 13.827 34.198 1.00 6.09 117 LYS A C 1
ATOM 1019 O O . LYS A 1 125 ? 16.993 13.964 34.895 1.00 6.46 117 LYS A O 1
ATOM 1025 N N . PHE A 1 126 ? 19.080 13.192 34.640 1.00 5.56 118 PHE A N 1
ATOM 1026 C CA . PHE A 1 126 ? 19.049 12.536 35.955 1.00 5.69 118 PHE A CA 1
ATOM 1027 C C . PHE A 1 126 ? 19.025 13.515 37.124 1.00 5.52 118 PHE A C 1
ATOM 1028 O O . PHE A 1 126 ? 18.419 13.214 38.155 1.00 5.99 118 PHE A O 1
ATOM 1036 N N . VAL A 1 127 ? 19.631 14.696 36.966 1.00 5.71 119 VAL A N 1
ATOM 1037 C CA . VAL A 1 127 ? 19.575 15.702 38.014 1.00 6.55 119 VAL A CA 1
ATOM 1038 C C . VAL A 1 127 ? 18.136 16.187 38.243 1.00 5.93 119 VAL A C 1
ATOM 1039 O O . VAL A 1 127 ? 17.663 16.267 39.385 1.00 6.69 119 VAL A O 1
ATOM 1043 N N . ASP A 1 128 ? 17.428 16.491 37.163 1.00 6.08 120 ASP A N 1
ATOM 1044 C CA . ASP A 1 128 ? 16.053 16.961 37.262 1.00 6.59 120 ASP A CA 1
ATOM 1045 C C . ASP A 1 128 ? 15.121 15.848 37.776 1.00 5.94 120 ASP A C 1
ATOM 1046 O O . ASP A 1 128 ? 14.197 16.097 38.549 1.00 6.82 120 ASP A O 1
ATOM 1051 N N . THR A 1 129 ? 15.384 14.622 37.332 1.00 5.36 121 THR A N 1
ATOM 1052 C CA . THR A 1 129 ? 14.665 13.454 37.833 1.00 5.39 121 THR A CA 1
ATOM 1053 C C . THR A 1 129 ? 14.847 13.299 39.336 1.00 5.13 121 THR A C 1
ATOM 1054 O O . THR A 1 129 ? 13.886 13.042 40.073 1.00 5.65 121 THR A O 1
ATOM 1058 N N . TRP A 1 130 ? 16.077 13.478 39.791 1.00 5.03 122 TRP A N 1
ATOM 1059 C CA . TRP A 1 130 ? 16.369 13.371 41.215 1.00 5.16 122 TRP A CA 1
ATOM 1060 C C . TRP A 1 130 ? 15.566 14.394 42.025 1.00 5.27 122 TRP A C 1
ATOM 1061 O O . TRP A 1 130 ? 15.092 14.089 43.120 1.00 5.42 122 TRP A O 1
ATOM 1072 N N . LYS A 1 131 ? 15.394 15.600 41.489 1.00 5.88 123 LYS A N 1
ATOM 1073 C CA A LYS A 1 131 ? 14.595 16.618 42.170 0.50 6.58 123 LYS A CA 1
ATOM 1074 C CA B LYS A 1 131 ? 14.600 16.622 42.169 0.50 6.58 123 LYS A CA 1
ATOM 1075 C C . LYS A 1 131 ? 13.165 16.135 42.408 1.00 5.91 123 LYS A C 1
ATOM 1076 O O . LYS A 1 131 ? 12.556 16.435 43.445 1.00 6.18 123 LYS A O 1
ATOM 1087 N N . ALA A 1 132 ? 12.617 15.382 41.453 1.00 5.44 124 ALA A N 1
ATOM 1088 C CA . ALA A 1 132 ? 11.278 14.805 41.637 1.00 5.34 124 ALA A CA 1
ATOM 1089 C C . ALA A 1 132 ? 11.277 13.763 42.748 1.00 5.00 124 ALA A C 1
ATOM 1090 O O . ALA A 1 132 ? 10.360 13.717 43.562 1.00 5.60 124 ALA A O 1
ATOM 1092 N N . LEU A 1 133 ? 12.308 12.916 42.791 1.00 4.89 125 LEU A N 1
ATOM 1093 C CA . LEU A 1 133 ? 12.423 11.943 43.877 1.00 4.74 125 LEU A CA 1
ATOM 1094 C C . LEU A 1 133 ? 12.511 12.660 45.227 1.00 4.58 125 LEU A C 1
ATOM 1095 O O . LEU A 1 133 ? 11.893 12.222 46.188 1.00 5.17 125 LEU A O 1
ATOM 1100 N N . GLU A 1 134 ? 13.251 13.769 45.307 1.00 5.19 126 GLU A N 1
ATOM 1101 C CA . GLU A 1 134 ? 13.316 14.529 46.556 1.00 5.58 126 GLU A CA 1
ATOM 1102 C C . GLU A 1 134 ? 11.931 15.051 46.956 1.00 5.78 126 GLU A C 1
ATOM 1103 O O . GLU A 1 134 ? 11.571 15.059 48.141 1.00 6.82 126 GLU A O 1
ATOM 1109 N N . LYS A 1 135 ? 11.150 15.493 45.970 1.00 6.14 127 LYS A N 1
ATOM 1110 C CA . LYS A 1 135 ? 9.791 15.989 46.240 1.00 6.42 127 LYS A CA 1
ATOM 1111 C C . LYS A 1 135 ? 8.895 14.861 46.762 1.00 6.29 127 LYS A C 1
ATOM 1112 O O . LYS A 1 135 ? 8.180 15.031 47.753 1.00 7.20 127 LYS A O 1
ATOM 1118 N N . LEU A 1 136 ? 8.948 13.702 46.108 1.00 6.08 128 LEU A N 1
ATOM 1119 C CA . LEU A 1 136 ? 8.157 12.547 46.544 1.00 6.69 128 LEU A CA 1
ATOM 1120 C C . LEU A 1 136 ? 8.517 12.149 47.978 1.00 6.24 128 LEU A C 1
ATOM 1121 O O . LEU A 1 136 ? 7.655 11.770 48.775 1.00 6.47 128 LEU A O 1
ATOM 1126 N N . TYR A 1 137 ? 9.808 12.212 48.296 1.00 6.24 129 TYR A N 1
ATOM 1127 C CA . TYR A 1 137 ? 10.299 11.899 49.633 1.00 6.47 129 TYR A CA 1
ATOM 1128 C C . TYR A 1 137 ? 9.784 12.925 50.668 1.00 7.01 129 TYR A C 1
ATOM 1129 O O . TYR A 1 137 ? 9.309 12.567 51.747 1.00 7.48 129 TYR A O 1
ATOM 1138 N N . GLU A 1 138 ? 9.869 14.206 50.330 1.00 8.11 130 GLU A N 1
ATOM 1139 C CA A GLU A 1 138 ? 9.317 15.263 51.179 0.50 9.37 130 GLU A CA 1
ATOM 1140 C CA B GLU A 1 138 ? 9.317 15.273 51.168 0.50 9.41 130 GLU A CA 1
ATOM 1141 C C . GLU A 1 138 ? 7.831 15.044 51.442 1.00 8.83 130 GLU A C 1
ATOM 1142 O O . GLU A 1 138 ? 7.361 15.274 52.555 1.00 10.91 130 GLU A O 1
ATOM 1153 N N . GLU A 1 139 ? 7.103 14.596 50.423 1.00 8.80 131 GLU A N 1
ATOM 1154 C CA . GLU A 1 139 ? 5.656 14.345 50.509 1.00 8.75 131 GLU A CA 1
ATOM 1155 C C . GLU A 1 139 ? 5.300 13.039 51.233 1.00 9.34 131 GLU A C 1
ATOM 1156 O O . GLU A 1 139 ? 4.122 12.720 51.369 1.00 9.87 131 GLU A O 1
ATOM 1162 N N . LYS A 1 140 ? 6.308 12.266 51.655 1.00 8.33 132 LYS A N 1
ATOM 1163 C CA . LYS A 1 140 ? 6.112 10.991 52.355 1.00 9.26 132 LYS A CA 1
ATOM 1164 C C . LYS A 1 140 ? 5.439 9.940 51.489 1.00 7.96 132 LYS A C 1
ATOM 1165 O O . LYS A 1 140 ? 4.871 8.983 51.992 1.00 9.84 132 LYS A O 1
ATOM 1171 N N . LYS A 1 141 ? 5.570 10.075 50.174 1.00 6.81 133 LYS A N 1
ATOM 1172 C CA . LYS A 1 141 ? 5.045 9.077 49.240 1.00 7.31 133 LYS A CA 1
ATOM 1173 C C . LYS A 1 141 ? 5.990 7.893 49.068 1.00 5.84 133 LYS A C 1
ATOM 1174 O O . LYS A 1 141 ? 5.582 6.822 48.615 1.00 6.51 133 LYS A O 1
ATOM 1180 N N . VAL A 1 142 ? 7.260 8.124 49.410 1.00 5.46 134 VAL A N 1
ATOM 1181 C CA A VAL A 1 142 ? 8.322 7.119 49.315 0.50 5.35 134 VAL A CA 1
ATOM 1182 C CA B VAL A 1 142 ? 8.283 7.109 49.320 0.50 5.30 134 VAL A CA 1
ATOM 1183 C C . VAL A 1 142 ? 9.137 7.178 50.587 1.00 4.94 134 VAL A C 1
ATOM 1184 O O . VAL A 1 142 ? 9.379 8.262 51.111 1.00 6.45 134 VAL A O 1
ATOM 1191 N N . ARG A 1 143 ? 9.582 6.011 51.075 1.00 4.51 135 ARG A N 1
ATOM 1192 C CA . ARG A 1 143 ? 10.360 5.948 52.325 1.00 4.59 135 ARG A CA 1
ATOM 1193 C C . ARG A 1 143 ? 11.858 6.148 52.137 1.00 4.25 135 ARG A C 1
ATOM 1194 O O . ARG A 1 143 ? 12.581 6.495 53.073 1.00 4.92 135 ARG A O 1
ATOM 1202 N N . ALA A 1 144 ? 12.325 5.956 50.911 1.00 3.98 136 ALA A N 1
ATOM 1203 C CA . ALA A 1 144 ? 13.738 6.013 50.568 1.00 4.04 136 ALA A CA 1
ATOM 1204 C C . ALA A 1 144 ? 13.857 6.242 49.077 1.00 3.82 136 ALA A C 1
ATOM 1205 O O . ALA A 1 144 ? 12.979 5.827 48.317 1.00 4.17 136 ALA A O 1
ATOM 1207 N N . ILE A 1 145 ? 14.925 6.927 48.669 1.00 3.69 137 ILE A N 1
ATOM 1208 C CA . ILE A 1 145 ? 15.160 7.286 47.279 1.00 3.62 137 ILE A CA 1
ATOM 1209 C C . ILE A 1 145 ? 16.603 6.957 46.913 1.00 3.39 137 ILE A C 1
ATOM 1210 O O . ILE A 1 145 ? 17.521 7.092 47.729 1.00 3.82 137 ILE A O 1
ATOM 1215 N N . GLY A 1 146 ? 16.804 6.525 45.675 1.00 3.34 138 GLY A N 1
ATOM 1216 C CA . GLY A 1 146 ? 18.135 6.179 45.220 1.00 3.44 138 GLY A CA 1
ATOM 1217 C C . GLY A 1 146 ? 18.207 6.063 43.715 1.00 3.27 138 GLY A C 1
ATOM 1218 O O . GLY A 1 146 ? 17.339 6.532 42.985 1.00 3.37 138 GLY A O 1
ATOM 1219 N N . VAL A 1 147 ? 19.294 5.456 43.261 1.00 3.33 139 VAL A N 1
ATOM 1220 C CA . VAL A 1 147 ? 19.653 5.385 41.857 1.00 3.42 139 VAL A CA 1
ATOM 1221 C C . VAL A 1 147 ? 20.069 3.965 41.505 1.00 3.46 139 VAL A C 1
ATOM 1222 O O . VAL A 1 147 ? 20.228 3.102 42.370 1.00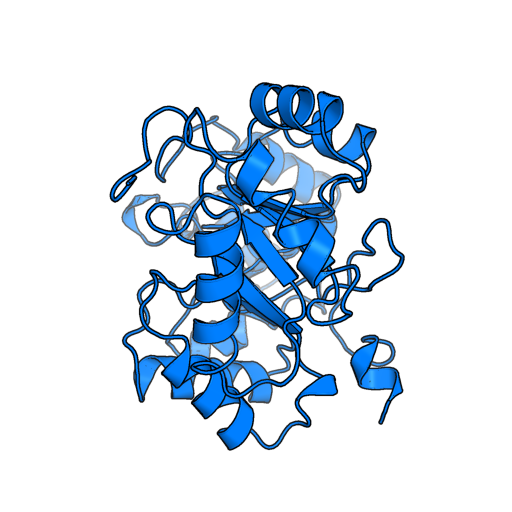 3.24 139 VAL A O 1
ATOM 1226 N N . SER A 1 148 ? 20.244 3.723 40.217 1.00 3.76 140 SER A N 1
ATOM 1227 C CA . SER A 1 148 ? 20.659 2.425 39.735 1.00 3.72 140 SER A CA 1
ATOM 1228 C C . SER A 1 148 ? 21.581 2.639 38.547 1.00 3.29 140 SER A C 1
ATOM 1229 O O . SER A 1 148 ? 21.352 3.529 37.727 1.00 3.56 140 SER A O 1
ATOM 1232 N N . ASN A 1 149 ? 22.657 1.845 38.495 1.00 3.03 141 ASN A N 1
ATOM 1233 C CA . ASN A 1 149 ? 23.617 1.894 37.397 1.00 3.23 141 ASN A CA 1
ATOM 1234 C C . ASN A 1 149 ? 24.365 3.214 37.326 1.00 3.31 141 ASN A C 1
ATOM 1235 O O . ASN A 1 149 ? 24.785 3.623 36.255 1.00 4.12 141 ASN A O 1
ATOM 1240 N N . PHE A 1 150 ? 24.542 3.876 38.473 1.00 3.19 142 PHE A N 1
ATOM 1241 C CA . PHE A 1 150 ? 25.339 5.101 38.521 1.00 3.63 142 PHE A CA 1
ATOM 1242 C C . PHE A 1 150 ? 26.793 4.776 38.838 1.00 3.73 142 PHE A C 1
ATOM 1243 O O . PHE A 1 150 ? 27.095 3.999 39.747 1.00 4.27 142 PHE A O 1
ATOM 1251 N N . GLU A 1 151 ? 27.680 5.379 38.061 1.00 4.00 143 GLU A N 1
ATOM 1252 C CA . GLU A 1 151 ? 29.120 5.317 38.272 1.00 4.07 143 GLU A CA 1
ATOM 1253 C C . GLU A 1 151 ? 29.542 6.449 39.210 1.00 4.15 143 GLU A C 1
ATOM 1254 O O . GLU A 1 151 ? 28.779 7.396 39.434 1.00 4.26 143 GLU A O 1
ATOM 1260 N N . PRO A 1 152 ? 30.785 6.398 39.715 1.00 4.32 144 PRO A N 1
ATOM 1261 C CA . PRO A 1 152 ? 31.243 7.502 40.551 1.00 4.45 144 PRO A CA 1
ATOM 1262 C C . PRO A 1 152 ? 31.079 8.871 39.890 1.00 4.27 144 PRO A C 1
ATOM 1263 O O . PRO A 1 152 ? 30.695 9.836 40.559 1.00 4.71 144 PRO A O 1
ATOM 1267 N N . HIS A 1 153 ? 31.333 8.981 38.586 1.00 4.33 145 HIS A N 1
ATOM 1268 C CA . HIS A 1 153 ? 31.196 10.291 37.948 1.00 4.61 145 HIS A CA 1
ATOM 1269 C C . HIS A 1 153 ? 29.747 10.782 37.967 1.00 4.58 145 HIS A C 1
ATOM 1270 O O . HIS A 1 153 ? 29.500 11.966 38.121 1.00 5.12 145 HIS A O 1
ATOM 1277 N N . HIS A 1 154 ? 28.784 9.881 37.780 1.00 4.12 146 HIS A N 1
ATOM 1278 C CA . HIS A 1 154 ? 27.381 10.289 37.823 1.00 4.07 146 HIS A CA 1
ATOM 1279 C C . HIS A 1 154 ? 27.000 10.765 39.225 1.00 4.17 146 HIS A C 1
ATOM 1280 O O . HIS A 1 154 ? 26.274 11.756 39.399 1.00 4.65 146 HIS A O 1
ATOM 1287 N N . LEU A 1 155 ? 27.471 10.043 40.230 1.00 4.18 147 LEU A N 1
ATOM 1288 C CA . LEU A 1 155 ? 27.157 10.392 41.605 1.00 4.45 147 LEU A CA 1
ATOM 1289 C C . LEU A 1 155 ? 27.778 11.735 41.983 1.00 4.80 147 LEU A C 1
ATOM 1290 O O . LEU A 1 155 ? 27.114 12.586 42.583 1.00 5.46 147 LEU A O 1
ATOM 1295 N N . THR A 1 156 ? 29.040 11.945 41.626 1.00 5.21 148 THR A N 1
ATOM 1296 C CA . THR A 1 156 ? 29.702 13.217 41.884 1.00 5.75 148 THR A CA 1
ATOM 1297 C C . THR A 1 156 ? 28.956 14.370 41.221 1.00 6.02 148 THR A C 1
ATOM 1298 O O . THR A 1 156 ? 28.763 15.429 41.821 1.00 6.78 148 THR A O 1
ATOM 1302 N N . GLU A 1 157 ? 28.496 14.164 39.999 1.00 5.87 149 GLU A N 1
ATOM 1303 C CA . GLU A 1 157 ? 27.736 15.191 39.302 1.00 6.27 149 GLU A CA 1
ATOM 1304 C C . GLU A 1 157 ? 26.429 15.468 40.054 1.00 6.09 149 GLU A C 1
ATOM 1305 O O . GLU A 1 157 ? 26.057 16.620 40.268 1.00 7.33 149 GLU A O 1
ATOM 1311 N N . LEU A 1 158 ? 25.730 14.416 40.466 1.00 5.47 150 LEU A N 1
ATOM 1312 C CA . LEU A 1 158 ? 24.485 14.582 41.197 1.00 5.45 150 LEU A CA 1
ATOM 1313 C C . LEU A 1 158 ? 24.697 15.288 42.535 1.00 5.46 150 LEU A C 1
ATOM 1314 O O . LEU A 1 158 ? 23.886 16.133 42.938 1.00 6.19 150 LEU A O 1
ATOM 1319 N N . PHE A 1 159 ? 25.796 14.971 43.222 1.00 6.03 151 PHE A N 1
ATOM 1320 C CA . PHE A 1 159 ? 26.078 15.566 44.529 1.00 7.02 151 PHE A CA 1
ATOM 1321 C C . PHE A 1 159 ? 26.143 17.095 44.461 1.00 7.56 151 PHE A C 1
ATOM 1322 O O . PHE A 1 159 ? 25.847 17.783 45.443 1.00 10.05 151 PHE A O 1
ATOM 1330 N N . LYS A 1 160 ? 26.570 17.625 43.317 1.00 7.60 152 LYS A N 1
ATOM 1331 C CA . LYS A 1 160 ? 26.680 19.075 43.126 1.00 9.03 152 LYS A CA 1
ATOM 1332 C C . LYS A 1 160 ? 25.338 19.779 43.074 1.00 8.41 152 LYS A C 1
ATOM 1333 O O . LYS A 1 160 ? 25.292 20.998 43.223 1.00 8.76 152 LYS A O 1
ATOM 1339 N N . SER A 1 161 ? 24.260 19.022 42.855 1.00 8.09 153 SER A N 1
ATOM 1340 C CA . SER A 1 161 ? 22.932 19.591 42.717 1.00 10.32 153 SER A CA 1
ATOM 1341 C C . SER A 1 161 ? 21.915 19.117 43.775 1.00 11.06 153 SER A C 1
ATOM 1342 O O . SER A 1 161 ? 20.919 19.794 44.027 1.00 16.25 153 SER A O 1
ATOM 1345 N N . CYS A 1 162 ? 22.155 18.025 44.456 1.00 10.52 154 CYS A N 1
ATOM 1346 C CA . CYS A 1 162 ? 21.102 17.464 45.280 1.00 11.51 154 CYS A CA 1
ATOM 1347 C C . CYS A 1 162 ? 21.026 18.076 46.671 1.00 11.57 154 CYS A C 1
ATOM 1348 O O . CYS A 1 162 ? 21.985 18.681 47.163 1.00 13.94 154 CYS A O 1
ATOM 1351 N N . LYS A 1 163 ? 19.844 17.948 47.264 1.00 9.97 155 LYS A N 1
ATOM 1352 C CA . LYS A 1 163 ? 19.595 18.311 48.661 1.00 10.48 155 LYS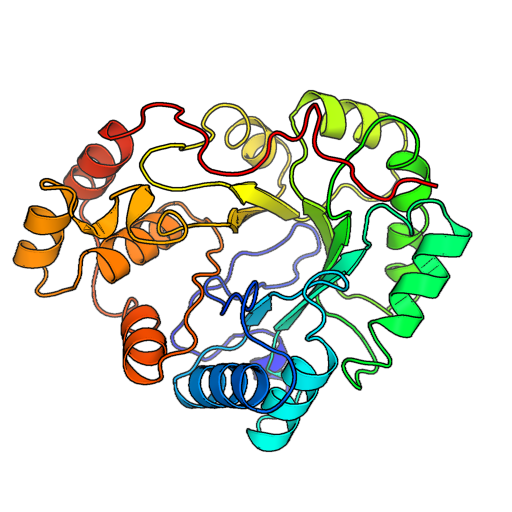 A CA 1
ATOM 1353 C C . LYS A 1 163 ? 19.677 17.102 49.587 1.00 11.18 155 LYS A C 1
ATOM 1354 O O . LYS A 1 163 ? 20.049 17.227 50.750 1.00 14.88 155 LYS A O 1
ATOM 1356 N N . ILE A 1 164 ? 19.265 15.949 49.064 1.00 8.90 156 ILE A N 1
ATOM 1357 C CA . ILE A 1 164 ? 19.319 14.649 49.738 1.00 8.65 156 ILE A CA 1
ATOM 1358 C C . ILE A 1 164 ? 20.151 13.746 48.840 1.00 6.58 156 ILE A C 1
ATOM 1359 O O . ILE A 1 164 ? 19.825 13.561 47.666 1.00 7.11 156 ILE A O 1
ATOM 1364 N N . ARG A 1 165 ? 21.217 13.166 49.365 1.00 7.02 157 ARG A N 1
ATOM 1365 C CA . ARG A 1 165 ? 22.033 12.267 48.560 1.00 7.28 157 ARG A CA 1
ATOM 1366 C C . ARG A 1 165 ? 21.325 10.926 48.375 1.00 5.64 157 ARG A C 1
ATOM 1367 O O . ARG A 1 165 ? 20.580 10.478 49.244 1.00 5.65 157 ARG A O 1
ATOM 1375 N N . PRO A 1 166 ? 21.574 10.238 47.251 1.00 5.30 158 PRO A N 1
ATOM 1376 C CA . PRO A 1 166 ? 21.002 8.904 47.077 1.00 5.01 158 PRO A CA 1
ATOM 1377 C C . PRO A 1 166 ? 21.309 7.967 48.243 1.00 4.24 158 PRO A C 1
ATOM 1378 O O . PRO A 1 166 ? 22.406 7.981 48.815 1.00 5.35 158 PRO A O 1
ATOM 1382 N N . MET A 1 167 ? 20.328 7.137 48.569 1.00 4.07 159 MET A N 1
ATOM 1383 C CA . MET A 1 167 ? 20.447 6.216 49.701 1.00 3.88 159 MET A CA 1
ATOM 1384 C C . MET A 1 167 ? 20.894 4.827 49.298 1.00 3.61 159 MET A C 1
ATOM 1385 O O . MET A 1 167 ? 21.438 4.086 50.117 1.00 3.89 159 MET A O 1
ATOM 1390 N N . VAL A 1 168 ? 20.644 4.487 48.031 1.00 3.67 160 VAL A N 1
ATOM 1391 C CA . VAL A 1 168 ? 20.922 3.193 47.439 1.00 3.25 160 VAL A CA 1
ATOM 1392 C C . VAL A 1 168 ? 21.450 3.423 46.023 1.00 2.94 160 VAL A C 1
ATOM 1393 O O . VAL A 1 168 ? 21.001 4.344 45.340 1.00 3.43 160 VAL A O 1
ATOM 1397 N N . ASN A 1 169 ? 22.378 2.564 45.597 1.00 2.96 161 ASN A N 1
ATOM 1398 C CA . ASN A 1 169 ? 22.781 2.425 44.196 1.00 2.88 161 ASN A CA 1
ATOM 1399 C C . ASN A 1 169 ? 22.697 0.945 43.872 1.00 2.92 161 ASN A C 1
ATOM 1400 O O . ASN A 1 169 ? 23.437 0.145 44.449 1.00 3.58 161 ASN A O 1
ATOM 1405 N N . GLN A 1 170 ? 21.751 0.585 43.003 1.00 3.06 162 GLN A N 1
ATOM 1406 C CA . GLN A 1 170 ? 21.535 -0.797 42.604 1.00 2.99 162 GLN A CA 1
ATOM 1407 C C . GLN A 1 170 ? 22.310 -1.048 41.298 1.00 2.87 162 GLN A C 1
ATOM 1408 O O . GLN A 1 170 ? 22.050 -0.394 40.288 1.00 3.18 162 GLN A O 1
ATOM 1414 N N . VAL A 1 171 ? 23.275 -1.971 41.341 1.00 2.94 163 VAL A N 1
ATOM 1415 C CA . VAL A 1 171 ? 24.195 -2.178 40.239 1.00 3.07 163 VAL A CA 1
ATOM 1416 C C . VAL A 1 171 ? 24.444 -3.660 40.045 1.00 2.89 163 VAL A C 1
ATOM 1417 O O . VAL A 1 171 ? 24.319 -4.448 40.975 1.00 3.10 163 VAL A O 1
ATOM 1421 N N . GLU A 1 172 ? 24.878 -4.022 38.848 1.00 3.03 164 GLU A N 1
ATOM 1422 C CA . GLU A 1 172 ? 25.286 -5.404 38.574 1.00 2.98 164 GLU A CA 1
ATOM 1423 C C . GLU A 1 172 ? 26.428 -5.783 39.500 1.00 2.98 164 GLU A C 1
ATOM 1424 O O . GLU A 1 172 ? 27.429 -5.066 39.581 1.00 3.47 164 GLU A O 1
ATOM 1430 N N . LEU A 1 173 ? 26.313 -6.900 40.210 1.00 2.97 165 LEU A N 1
ATOM 1431 C CA . LEU A 1 173 ? 27.375 -7.301 41.142 1.00 3.33 165 LEU A CA 1
ATOM 1432 C C . LEU A 1 173 ? 27.271 -8.790 41.416 1.00 3.39 165 LEU A C 1
ATOM 1433 O O . LEU A 1 173 ? 26.277 -9.263 41.981 1.00 3.41 165 LEU A O 1
ATOM 1438 N N . HIS A 1 174 ? 28.307 -9.511 41.014 1.00 3.51 166 HIS A N 1
ATOM 1439 C CA . HIS A 1 174 ? 28.371 -10.954 41.210 1.00 3.43 166 HIS A CA 1
ATOM 1440 C C . HIS A 1 174 ? 29.845 -11.347 41.220 1.00 3.44 166 HIS A C 1
ATOM 1441 O O . HIS A 1 174 ? 30.714 -10.504 41.028 1.00 3.35 166 HIS A O 1
ATOM 1448 N N . PRO A 1 175 ? 30.145 -12.629 41.451 1.00 3.66 167 PRO A N 1
ATOM 1449 C CA . PRO A 1 175 ? 31.565 -12.964 41.605 1.00 3.79 167 PRO A CA 1
ATOM 1450 C C . PRO A 1 175 ? 32.470 -12.661 40.414 1.00 4.28 167 PRO A C 1
ATOM 1451 O O . PRO A 1 175 ? 33.672 -12.536 40.602 1.00 4.58 167 PRO A O 1
ATOM 1455 N N . LEU A 1 176 ? 31.947 -12.511 39.199 1.00 4.42 168 LEU A N 1
ATOM 1456 C CA . LEU A 1 176 ? 32.790 -12.134 38.062 1.00 4.93 168 LEU A CA 1
ATOM 1457 C C . LEU A 1 176 ? 32.932 -10.630 37.844 1.00 4.47 168 LEU A C 1
ATOM 1458 O O . LEU A 1 176 ? 33.830 -10.221 37.114 1.00 5.36 168 LEU A O 1
ATOM 1463 N N . PHE A 1 177 ? 32.078 -9.826 38.483 1.00 4.32 169 PHE A N 1
ATOM 1464 C CA . PHE A 1 177 ? 32.056 -8.372 38.313 1.00 4.66 169 PHE A CA 1
ATOM 1465 C C . PHE A 1 177 ? 31.778 -7.759 39.674 1.00 4.02 169 PHE A C 1
ATOM 1466 O O . PHE A 1 177 ? 30.616 -7.574 40.067 1.00 4.19 169 PHE A O 1
ATOM 1474 N N . GLN A 1 178 ? 32.842 -7.457 40.412 1.00 4.28 170 GLN A N 1
ATOM 1475 C CA . GLN A 1 178 ? 32.708 -7.174 41.845 1.00 4.33 170 GLN A CA 1
ATOM 1476 C C . GLN A 1 178 ? 32.716 -5.689 42.192 1.00 4.75 170 GLN A C 1
ATOM 1477 O O . GLN A 1 178 ? 32.591 -5.331 43.361 1.00 6.14 170 GLN A O 1
ATOM 1483 N N . GLN A 1 179 ? 32.811 -4.816 41.184 1.00 4.74 171 GLN A N 1
ATOM 1484 C CA . GLN A 1 179 ? 32.538 -3.375 41.378 1.00 5.03 171 GLN A CA 1
ATOM 1485 C C . GLN A 1 179 ? 33.384 -2.734 42.485 1.00 5.53 171 GLN A C 1
ATOM 1486 O O . GLN A 1 179 ? 32.890 -1.930 43.263 1.00 5.66 171 GLN A O 1
ATOM 1492 N N . ARG A 1 180 ? 34.664 -3.065 42.550 1.00 6.39 172 ARG A N 1
ATOM 1493 C CA . ARG A 1 180 ? 35.452 -2.654 43.706 1.00 7.30 172 ARG A CA 1
ATOM 1494 C C . ARG A 1 180 ? 35.536 -1.128 43.828 1.00 6.32 172 ARG A C 1
ATOM 1495 O O . ARG A 1 180 ? 35.363 -0.581 44.906 1.00 6.96 172 ARG A O 1
ATOM 1503 N N . THR A 1 181 ? 35.768 -0.438 42.728 1.00 6.62 173 THR A N 1
ATOM 1504 C CA . THR A 1 181 ? 35.911 1.013 42.786 1.00 7.47 173 THR A CA 1
ATOM 1505 C C . THR A 1 181 ? 34.598 1.681 43.193 1.00 5.65 173 THR A C 1
ATOM 1506 O O . THR A 1 181 ? 34.588 2.551 44.060 1.00 5.86 173 THR A O 1
ATOM 1510 N N . LEU A 1 182 ? 33.493 1.278 42.586 1.00 5.16 174 LEU A N 1
ATOM 1511 C CA . LEU A 1 182 ? 32.203 1.857 42.914 1.00 5.17 174 LEU A CA 1
ATOM 1512 C C . LEU A 1 182 ? 31.834 1.537 44.359 1.00 5.27 174 LEU A C 1
ATOM 1513 O O . LEU A 1 182 ? 31.292 2.382 45.078 1.00 5.81 174 LEU A O 1
ATOM 1518 N N . ARG A 1 183 ? 32.125 0.325 44.810 1.00 5.54 175 ARG A N 1
ATOM 1519 C CA A ARG A 1 183 ? 31.835 -0.037 46.194 0.70 6.42 175 ARG A CA 1
ATOM 1520 C CA B ARG A 1 183 ? 31.848 -0.049 46.192 0.30 5.94 175 ARG A CA 1
ATOM 1521 C C . ARG A 1 183 ? 32.631 0.794 47.190 1.00 5.86 175 ARG A C 1
ATOM 1522 O O . ARG A 1 183 ? 32.099 1.198 48.223 1.00 6.41 175 ARG A O 1
ATOM 1537 N N . GLU A 1 184 ? 33.890 1.079 46.886 1.00 5.87 176 GLU A N 1
ATOM 1538 C CA . GLU A 1 184 ? 34.680 1.953 47.738 1.00 6.67 176 GLU A CA 1
ATOM 1539 C C . GLU A 1 184 ? 34.036 3.346 47.804 1.00 5.60 176 GLU A C 1
ATOM 1540 O O . GLU A 1 184 ? 33.920 3.939 48.875 1.00 6.03 176 GLU A O 1
ATOM 1542 N N . PHE A 1 185 ? 33.634 3.870 46.650 1.00 4.84 177 PHE A N 1
ATOM 1543 C CA . PHE A 1 185 ? 33.027 5.203 46.591 1.00 5.18 177 PHE A CA 1
ATOM 1544 C C . PHE A 1 185 ? 31.735 5.235 47.411 1.00 5.03 177 PHE A C 1
ATOM 1545 O O . PHE A 1 185 ? 31.485 6.161 48.199 1.00 5.15 177 PHE A O 1
ATOM 1553 N N . CYS A 1 186 ? 30.894 4.226 47.230 1.00 5.06 178 CYS A N 1
ATOM 1554 C CA . CYS A 1 186 ? 29.606 4.217 47.914 1.00 5.42 178 CYS A CA 1
ATOM 1555 C C . CYS A 1 186 ? 29.760 3.984 49.422 1.00 5.48 178 CYS A C 1
ATOM 1556 O O . CYS A 1 186 ? 29.026 4.579 50.220 1.00 6.85 178 CYS A O 1
ATOM 1559 N N . LYS A 1 187 ? 30.745 3.191 49.821 1.00 6.11 179 LYS A N 1
ATOM 1560 C CA . LYS A 1 187 ? 31.047 3.043 51.245 1.00 7.02 179 LYS A CA 1
ATOM 1561 C C . LYS A 1 187 ? 31.486 4.377 51.850 1.00 6.69 179 LYS A C 1
ATOM 1562 O O . LYS A 1 187 ? 31.061 4.767 52.935 1.00 6.97 179 LYS A O 1
ATOM 1568 N N . GLN A 1 188 ? 32.372 5.081 51.155 1.00 5.94 180 GLN A N 1
ATOM 1569 C CA . GLN A 1 188 ? 32.865 6.354 51.662 1.00 6.06 180 GLN A CA 1
ATOM 1570 C C . GLN A 1 188 ? 31.708 7.317 51.920 1.00 6.07 180 GLN A C 1
ATOM 1571 O O . GLN A 1 188 ? 31.700 8.037 52.919 1.00 6.13 180 GLN A O 1
ATOM 1577 N N . HIS A 1 189 ? 30.733 7.333 51.014 1.00 5.64 181 HIS A N 1
ATOM 1578 C CA . HIS A 1 189 ? 29.634 8.302 51.025 1.00 6.51 181 HIS A CA 1
ATOM 1579 C C . HIS A 1 189 ? 28.318 7.761 51.567 1.00 6.00 181 HIS A C 1
ATOM 1580 O O . HIS A 1 189 ? 27.287 8.415 51.428 1.00 7.66 181 HIS A O 1
ATOM 1587 N N . ASN A 1 190 ? 28.355 6.595 52.205 1.00 5.40 182 ASN A N 1
ATOM 1588 C CA . ASN A 1 190 ? 27.197 6.052 52.904 1.00 5.92 182 ASN A CA 1
ATOM 1589 C C . ASN A 1 190 ? 25.991 5.817 51.974 1.00 5.19 182 ASN A C 1
ATOM 1590 O O . ASN A 1 190 ? 24.829 6.098 52.345 1.00 6.27 182 ASN A O 1
ATOM 1595 N N . ILE A 1 191 ? 26.277 5.256 50.792 1.00 4.47 183 ILE A N 1
ATOM 1596 C CA . ILE A 1 191 ? 25.257 4.852 49.837 1.00 4.28 183 ILE A CA 1
ATOM 1597 C C . ILE A 1 191 ? 25.243 3.328 49.839 1.00 3.96 183 ILE A C 1
ATOM 1598 O O . ILE A 1 191 ? 26.270 2.703 49.552 1.00 4.77 183 ILE A O 1
ATOM 1603 N N . ALA A 1 192 ? 24.107 2.718 50.168 1.00 3.73 184 ALA A N 1
ATOM 1604 C CA . ALA A 1 192 ? 24.009 1.268 50.231 1.00 3.92 184 ALA A CA 1
ATOM 1605 C C . ALA A 1 192 ? 24.007 0.714 48.810 1.00 3.84 184 ALA A C 1
ATOM 1606 O O . ALA A 1 192 ? 23.450 1.321 47.903 1.00 5.30 184 ALA A O 1
ATOM 1608 N N . ILE A 1 193 ? 24.605 -0.451 48.632 1.00 4.15 185 ILE A N 1
ATOM 1609 C CA . ILE A 1 193 ? 24.633 -1.138 47.359 1.00 4.20 185 ILE A CA 1
ATOM 1610 C C . ILE A 1 193 ? 23.638 -2.293 47.353 1.00 3.83 185 ILE A C 1
ATOM 1611 O O . ILE A 1 193 ? 23.581 -3.071 48.312 1.00 4.49 185 ILE A O 1
ATOM 1616 N N . THR A 1 194 ? 22.853 -2.378 46.277 1.00 3.69 186 THR A N 1
ATOM 1617 C CA . THR A 1 194 ? 22.069 -3.579 45.964 1.00 3.49 186 THR A CA 1
ATOM 1618 C C . THR A 1 194 ? 22.660 -4.224 44.720 1.00 3.36 186 THR A C 1
ATOM 1619 O O . THR A 1 194 ? 22.909 -3.528 43.731 1.00 4.22 186 THR A O 1
ATOM 1623 N N . ALA A 1 195 ? 22.874 -5.540 44.787 1.00 3.18 187 ALA A N 1
ATOM 1624 C CA . ALA A 1 195 ? 23.389 -6.322 43.658 1.00 3.05 187 ALA A CA 1
ATOM 1625 C C . ALA A 1 195 ? 22.277 -6.820 42.761 1.00 2.99 187 ALA A C 1
ATOM 1626 O O . ALA A 1 195 ? 21.446 -7.628 43.202 1.00 3.78 187 ALA A O 1
ATOM 1628 N N . TRP A 1 196 ? 22.291 -6.385 41.506 1.00 3.20 188 TRP A N 1
ATOM 1629 C CA . TRP A 1 196 ? 21.492 -7.015 40.490 1.00 3.11 188 TRP A CA 1
ATOM 1630 C C . TRP A 1 196 ? 22.274 -8.067 39.710 1.00 2.95 188 TRP A C 1
ATOM 1631 O O . TRP A 1 196 ? 23.506 -8.078 39.743 1.00 3.47 188 TRP A O 1
ATOM 1642 N N . SER A 1 197 ? 21.545 -8.946 39.029 1.00 3.09 189 SER A N 1
ATOM 1643 C CA A SER A 1 197 ? 22.106 -10.191 38.487 0.70 3.11 189 SER A CA 1
ATOM 1644 C CA B SER A 1 197 ? 22.147 -10.154 38.464 0.30 3.20 189 SER A CA 1
ATOM 1645 C C . SER A 1 197 ? 23.110 -10.815 39.460 1.00 2.97 189 SER A C 1
ATOM 1646 O O . SER A 1 197 ? 24.227 -11.177 39.092 1.00 3.73 189 SER A O 1
ATOM 1651 N N . PRO A 1 198 ? 22.688 -10.988 40.729 1.00 2.91 190 PRO A N 1
ATOM 1652 C CA . PRO A 1 198 ? 23.649 -11.507 41.718 1.00 2.99 190 PRO A CA 1
ATOM 1653 C C . PRO A 1 198 ? 24.117 -12.931 41.446 1.00 3.14 190 PRO A C 1
ATOM 1654 O O . PRO A 1 198 ? 25.164 -13.339 41.967 1.00 3.45 190 PRO A O 1
ATOM 1658 N N . LEU A 1 199 ? 23.322 -13.678 40.678 1.00 3.31 191 LEU A N 1
ATOM 1659 C CA . LEU A 1 199 ? 23.665 -15.045 40.277 1.00 3.77 191 LEU A CA 1
ATOM 1660 C C . LEU A 1 199 ? 24.122 -15.121 38.822 1.00 4.11 191 LEU A C 1
ATOM 1661 O O . LEU A 1 199 ? 24.217 -16.213 38.261 1.00 4.76 191 LEU A O 1
ATOM 1666 N N . GLY A 1 200 ? 24.411 -13.983 38.204 1.00 4.28 192 GLY A N 1
ATOM 1667 C CA . GLY A 1 200 ? 24.851 -13.960 36.818 1.00 4.63 192 GLY A CA 1
ATOM 1668 C C . GLY A 1 200 ? 23.750 -14.023 35.769 1.00 4.86 192 GLY A C 1
ATOM 1669 O O . GLY A 1 200 ? 24.066 -14.152 34.591 1.00 5.78 192 GLY A O 1
ATOM 1670 N N . SER A 1 201 ? 22.473 -13.944 36.176 1.00 4.96 193 SER A N 1
ATOM 1671 C CA . SER A 1 201 ? 21.354 -13.852 35.224 1.00 6.22 193 SER A CA 1
ATOM 1672 C C . SER A 1 201 ? 21.219 -15.063 34.310 1.00 7.46 193 SER A C 1
ATOM 1673 O O . SER A 1 201 ? 20.865 -14.929 33.135 1.00 11.11 193 SER A O 1
ATOM 1676 N N . GLY A 1 202 ? 21.469 -16.243 34.852 1.00 6.98 194 GLY A N 1
ATOM 1677 C CA . GLY A 1 202 ? 21.238 -17.474 34.105 1.00 7.89 194 GLY A CA 1
ATOM 1678 C C . GLY A 1 202 ? 22.493 -18.222 33.724 1.00 9.35 194 GLY A C 1
ATOM 1679 O O . GLY A 1 202 ? 23.607 -17.849 34.079 1.00 9.65 194 GLY A O 1
ATOM 1680 N N . GLU A 1 203 ? 22.302 -19.288 32.964 1.00 10.95 195 GLU A N 1
ATOM 1681 C CA . GLU A 1 203 ? 23.371 -20.251 32.756 1.00 12.45 195 GLU A CA 1
ATOM 1682 C C . GLU A 1 203 ? 24.485 -19.748 31.847 1.00 11.98 195 GLU A C 1
ATOM 1683 O O . GLU A 1 203 ? 25.622 -20.203 31.973 1.00 14.04 195 GLU A O 1
ATOM 1689 N N . GLU A 1 204 ? 24.182 -18.804 30.951 1.00 12.98 196 GLU A N 1
ATOM 1690 C CA . GLU A 1 204 ? 25.190 -18.330 29.991 1.00 13.39 196 GLU A CA 1
ATOM 1691 C C . GLU A 1 204 ? 26.465 -17.854 30.692 1.00 13.84 196 GLU A C 1
ATOM 1692 O O . GLU A 1 204 ? 27.575 -18.208 30.275 1.00 16.06 196 GLU A O 1
ATOM 1694 N N . ALA A 1 205 ? 26.302 -17.098 31.780 1.00 12.26 197 ALA A N 1
ATOM 1695 C CA . ALA A 1 205 ? 27.440 -16.547 32.509 1.00 12.07 197 ALA A CA 1
ATOM 1696 C C . ALA A 1 205 ? 28.224 -17.610 33.295 1.00 11.66 197 ALA A C 1
ATOM 1697 O O . ALA A 1 205 ? 29.392 -17.409 33.616 1.00 12.27 197 ALA A O 1
ATOM 1699 N N . GLY A 1 206 ? 27.573 -18.725 33.614 1.00 10.61 198 GLY A N 1
ATOM 1700 C CA . GLY A 1 206 ? 28.250 -19.889 34.176 1.00 11.06 198 GLY A CA 1
ATOM 1701 C C . GLY A 1 206 ? 28.628 -19.814 35.644 1.00 9.81 198 GLY A C 1
ATOM 1702 O O . GLY A 1 206 ? 29.365 -20.675 36.127 1.00 11.21 198 GLY A O 1
ATOM 1703 N N . ILE A 1 207 ? 28.144 -18.802 36.364 1.00 8.89 199 ILE A N 1
ATOM 1704 C CA . ILE A 1 207 ? 28.597 -18.599 37.740 1.00 8.50 199 ILE A CA 1
ATOM 1705 C C . ILE A 1 207 ? 28.267 -19.787 38.643 1.00 7.44 199 ILE A C 1
ATOM 1706 O O . ILE A 1 207 ? 29.099 -20.219 39.444 1.00 7.70 199 ILE A O 1
ATOM 1711 N N . LEU A 1 208 ? 27.068 -20.332 38.500 1.00 6.85 200 LEU A N 1
ATOM 1712 C CA . LEU A 1 208 ? 26.623 -21.387 39.396 1.00 7.01 200 LEU A CA 1
ATOM 1713 C C . LEU A 1 208 ? 27.330 -22.717 39.169 1.00 7.11 200 LEU A C 1
ATOM 1714 O O . LEU A 1 208 ? 27.207 -23.605 39.997 1.00 8.33 200 LEU A O 1
ATOM 1719 N N . LYS A 1 209 ? 28.077 -22.849 38.073 1.00 7.11 201 LYS A N 1
ATOM 1720 C CA . LYS A 1 209 ? 28.898 -24.039 37.818 1.00 7.65 201 LYS A CA 1
ATOM 1721 C C . LYS A 1 209 ? 30.370 -23.842 38.169 1.00 7.38 201 LYS A C 1
ATOM 1722 O O . LYS A 1 209 ? 31.163 -24.750 37.978 1.00 8.31 201 LYS A O 1
ATOM 1724 N N . ASN A 1 210 ? 30.744 -22.676 38.690 1.00 6.49 202 ASN A N 1
ATOM 1725 C CA . ASN A 1 210 ? 32.139 -22.392 39.009 1.00 6.25 202 ASN A CA 1
ATOM 1726 C C . ASN A 1 210 ? 32.666 -23.391 40.038 1.00 5.37 202 ASN A C 1
ATOM 1727 O O . ASN A 1 210 ? 32.001 -23.678 41.035 1.00 5.97 202 ASN A O 1
ATOM 1732 N N . HIS A 1 211 ? 33.878 -23.888 39.823 1.00 5.95 203 HIS A N 1
ATOM 1733 C CA A HIS A 1 211 ? 34.419 -24.951 40.662 0.50 6.27 203 HIS A CA 1
ATOM 1734 C CA B HIS A 1 211 ? 34.412 -24.954 40.665 0.50 6.21 203 HIS A CA 1
ATOM 1735 C C . HIS A 1 211 ? 34.674 -24.510 42.097 1.00 6.13 203 HIS A C 1
ATOM 1736 O O . HIS A 1 211 ? 34.439 -25.276 43.034 1.00 6.59 203 HIS A O 1
ATOM 1749 N N . VAL A 1 212 ? 35.170 -23.290 42.274 1.00 5.61 204 VAL A N 1
ATOM 1750 C CA . VAL A 1 212 ? 35.415 -22.780 43.623 1.00 5.78 204 VAL A CA 1
ATOM 1751 C C . VAL A 1 212 ? 34.109 -22.674 44.423 1.00 5.20 204 VAL A C 1
ATOM 1752 O O . VAL A 1 212 ? 34.020 -23.108 45.570 1.00 5.49 204 VAL A O 1
ATOM 1756 N N . LEU A 1 213 ? 33.081 -22.113 43.806 1.00 4.79 205 LEU A N 1
ATOM 1757 C CA . LEU A 1 213 ? 31.779 -22.030 44.451 1.00 5.15 205 LEU A CA 1
ATOM 1758 C C . LEU A 1 213 ? 31.241 -23.425 44.759 1.00 5.00 205 LEU A C 1
ATOM 1759 O O . LEU A 1 213 ? 30.615 -23.640 45.807 1.00 5.42 205 LEU A O 1
ATOM 1764 N N . GLY A 1 214 ? 31.491 -24.374 43.856 1.00 5.60 206 GLY A N 1
ATOM 1765 C CA . GLY A 1 214 ? 31.042 -25.740 44.075 1.00 5.83 206 GLY A CA 1
ATOM 1766 C C . GLY A 1 214 ? 31.719 -26.382 45.275 1.00 5.76 206 GLY A C 1
ATOM 1767 O O . GLY A 1 214 ? 31.088 -27.096 46.058 1.00 6.58 206 GLY A O 1
ATOM 1768 N N . GLU A 1 215 ? 33.014 -26.139 45.437 1.00 5.79 207 GLU A N 1
ATOM 1769 C CA . GLU A 1 215 ? 33.728 -26.697 46.587 1.00 6.72 207 GLU A CA 1
ATOM 1770 C C . GLU A 1 215 ? 33.276 -26.094 47.922 1.00 6.17 207 GLU A C 1
ATOM 1771 O O . GLU A 1 215 ? 33.134 -26.794 48.926 1.00 6.76 207 GLU A O 1
ATOM 1777 N N . ILE A 1 216 ? 33.043 -24.790 47.936 1.00 5.59 208 ILE A N 1
ATOM 1778 C CA . ILE A 1 216 ? 32.542 -24.127 49.124 1.00 5.44 208 ILE A CA 1
ATOM 1779 C C . ILE A 1 216 ? 31.123 -24.615 49.469 1.00 5.04 208 ILE A C 1
ATOM 1780 O O . ILE A 1 216 ? 30.799 -24.874 50.632 1.00 5.76 208 ILE A O 1
ATOM 1785 N N . ALA A 1 217 ? 30.277 -24.731 48.446 1.00 5.48 209 ALA A N 1
ATOM 1786 C CA . ALA A 1 217 ? 28.927 -25.278 48.587 1.00 5.59 209 ALA A CA 1
ATOM 1787 C C . ALA A 1 217 ? 28.985 -26.664 49.208 1.00 5.97 209 ALA A C 1
ATOM 1788 O O . ALA A 1 217 ? 28.248 -26.959 50.144 1.00 6.29 209 ALA A O 1
ATOM 1790 N N . LYS A 1 218 ? 29.866 -27.516 48.691 1.00 6.67 210 LYS A N 1
ATOM 1791 C CA . LYS A 1 218 ? 30.013 -28.879 49.204 1.00 8.22 210 LYS A CA 1
ATOM 1792 C C . LYS A 1 218 ? 30.385 -28.877 50.687 1.00 7.38 210 LYS A C 1
ATOM 1793 O O . LYS A 1 218 ? 29.823 -29.640 51.475 1.00 8.77 210 LYS A O 1
ATOM 1799 N N . LYS A 1 219 ? 31.298 -27.991 51.075 1.00 7.54 211 LYS A N 1
ATOM 1800 C CA . LYS A 1 219 ? 31.757 -27.930 52.454 1.00 8.17 211 LYS A CA 1
ATOM 1801 C C . LYS A 1 219 ? 30.609 -27.620 53.401 1.00 8.27 211 LYS A C 1
ATOM 1802 O O . LYS A 1 219 ? 30.561 -28.136 54.520 1.00 10.47 211 LYS A O 1
ATOM 1804 N N . HIS A 1 220 ? 29.681 -26.780 52.945 1.00 7.08 212 HIS A N 1
ATOM 1805 C CA . HIS A 1 220 ? 28.557 -26.325 53.762 1.00 6.94 212 HIS A CA 1
ATOM 1806 C C . HIS A 1 220 ? 27.257 -27.092 53.531 1.00 7.10 212 HIS A C 1
ATOM 1807 O O . HIS A 1 220 ? 26.252 -26.790 54.154 1.00 7.97 212 HIS A O 1
ATOM 1814 N N . ASN A 1 221 ? 27.278 -28.080 52.639 1.00 7.19 213 ASN A N 1
ATOM 1815 C CA . ASN A 1 221 ? 26.059 -28.731 52.188 1.00 7.74 213 ASN A CA 1
ATOM 1816 C C . ASN A 1 221 ? 24.974 -27.723 51.795 1.00 7.12 213 ASN A C 1
ATOM 1817 O O . ASN A 1 221 ? 23.813 -27.831 52.204 1.00 8.27 213 ASN A O 1
ATOM 1822 N N . LYS A 1 222 ? 25.385 -26.754 50.991 1.00 6.11 214 LYS A N 1
ATOM 1823 C CA . LYS A 1 222 ? 24.525 -25.743 50.423 1.00 6.10 214 LYS A CA 1
ATOM 1824 C C . LYS A 1 222 ? 24.696 -25.786 48.907 1.00 5.58 214 LYS A C 1
ATOM 1825 O O . LYS A 1 222 ? 25.557 -26.501 48.403 1.00 6.48 214 LYS A O 1
ATOM 1831 N N . SER A 1 223 ? 23.883 -25.037 48.178 1.00 4.89 215 SER A N 1
ATOM 1832 C CA . SER A 1 223 ? 24.081 -24.914 46.736 1.00 5.01 215 SER A CA 1
ATOM 1833 C C . SER A 1 223 ? 25.008 -23.746 46.403 1.00 4.64 215 SER A C 1
ATOM 1834 O O . SER A 1 223 ? 25.150 -22.813 47.193 1.00 4.61 215 SER A O 1
ATOM 1837 N N . PRO A 1 224 ? 25.618 -23.766 45.211 1.00 4.73 216 PRO A N 1
ATOM 1838 C CA . PRO A 1 224 ? 26.404 -22.602 44.784 1.00 4.49 216 PRO A CA 1
ATOM 1839 C C . PRO A 1 224 ? 25.611 -21.283 44.858 1.00 4.24 216 PRO A C 1
ATOM 1840 O O . PRO A 1 224 ? 26.155 -20.267 45.269 1.00 4.28 216 PRO A O 1
ATOM 1844 N N . ALA A 1 225 ? 24.339 -21.294 44.469 1.00 4.01 217 ALA A N 1
ATOM 1845 C CA . ALA A 1 225 ? 23.521 -20.083 44.565 1.00 3.91 217 ALA A CA 1
ATOM 1846 C C . ALA A 1 225 ? 23.425 -19.574 46.002 1.00 3.94 217 ALA A C 1
ATOM 1847 O O . ALA A 1 225 ? 23.550 -18.375 46.265 1.00 3.98 217 ALA A O 1
ATOM 1849 N N . GLN A 1 226 ? 23.201 -20.484 46.938 1.00 4.10 218 GLN A N 1
ATOM 1850 C CA . GLN A 1 226 ? 23.136 -20.113 48.346 1.00 3.84 218 GLN A CA 1
ATOM 1851 C C . GLN A 1 226 ? 24.466 -19.530 48.829 1.00 3.84 218 GLN A C 1
ATOM 1852 O O . GLN A 1 226 ? 24.482 -18.571 49.608 1.00 3.81 218 GLN A O 1
ATOM 1858 N N . VAL A 1 227 ? 25.577 -20.106 48.365 1.00 3.71 219 VAL A N 1
ATOM 1859 C CA . VAL A 1 227 ? 26.892 -19.576 48.693 1.00 3.77 219 VAL A CA 1
ATOM 1860 C C . VAL A 1 227 ? 27.061 -18.147 48.167 1.00 3.51 219 VAL A C 1
ATOM 1861 O O . VAL A 1 227 ? 27.544 -17.284 48.898 1.00 3.60 219 VAL A O 1
ATOM 1865 N N . VAL A 1 228 ? 26.677 -17.879 46.914 1.00 3.64 220 VAL A N 1
ATOM 1866 C CA . VAL A 1 228 ? 26.801 -16.543 46.361 1.00 3.57 220 VAL A CA 1
ATOM 1867 C C . VAL A 1 228 ? 25.944 -15.553 47.157 1.00 3.27 220 VAL A C 1
ATOM 1868 O O . VAL A 1 228 ? 26.396 -14.448 47.475 1.00 3.30 220 VAL A O 1
ATOM 1872 N N . ILE A 1 229 ? 24.702 -15.921 47.461 1.00 3.23 221 ILE A N 1
ATOM 1873 C CA . ILE A 1 229 ? 23.820 -15.049 48.216 1.00 3.35 221 ILE A CA 1
ATOM 1874 C C . ILE A 1 229 ? 24.427 -14.765 49.598 1.00 3.41 221 ILE A C 1
ATOM 1875 O O . ILE A 1 229 ? 24.402 -13.620 50.070 1.00 3.66 221 ILE A O 1
ATOM 1880 N N . ARG A 1 230 ? 24.978 -15.789 50.247 1.00 3.49 222 ARG A N 1
ATOM 1881 C CA . ARG A 1 230 ? 25.611 -15.596 51.556 1.00 3.68 222 ARG A CA 1
ATOM 1882 C C . ARG A 1 230 ? 26.837 -14.688 51.467 1.00 3.28 222 ARG A C 1
ATOM 1883 O O . ARG A 1 230 ? 27.073 -13.879 52.356 1.00 3.80 222 ARG A O 1
ATOM 1891 N N . TRP A 1 231 ? 27.616 -14.823 50.392 1.00 3.25 223 TRP A N 1
ATOM 1892 C CA . TRP A 1 231 ? 28.757 -13.929 50.130 1.00 3.20 223 TRP A CA 1
ATOM 1893 C C . TRP A 1 231 ? 28.285 -12.467 50.006 1.00 3.17 223 TRP A C 1
ATOM 1894 O O . TRP A 1 231 ? 28.864 -11.566 50.620 1.00 3.55 223 TRP A O 1
ATOM 1905 N N . ASP A 1 232 ? 27.196 -12.246 49.274 1.00 3.08 224 ASP A N 1
ATOM 1906 C CA . ASP A 1 232 ? 26.595 -10.911 49.205 1.00 3.42 224 ASP A CA 1
ATOM 1907 C C . ASP A 1 232 ? 26.265 -10.418 50.623 1.00 3.44 224 ASP A C 1
ATOM 1908 O O . ASP A 1 232 ? 26.607 -9.294 51.012 1.00 3.51 224 ASP A O 1
ATOM 1913 N N . ILE A 1 233 ? 25.589 -11.254 51.400 1.00 3.53 225 ILE A N 1
ATOM 1914 C CA . ILE A 1 233 ? 25.151 -10.876 52.738 1.00 4.13 225 ILE A CA 1
ATOM 1915 C C . ILE A 1 233 ? 26.333 -10.485 53.605 1.00 3.99 225 ILE A C 1
ATOM 1916 O O . ILE A 1 233 ? 26.297 -9.459 54.280 1.00 4.18 225 ILE A O 1
ATOM 1921 N N . GLN A 1 234 ? 27.384 -11.294 53.603 1.00 4.10 226 GLN A N 1
ATOM 1922 C CA . GLN A 1 234 ? 28.539 -11.031 54.457 1.00 4.28 226 GLN A CA 1
ATOM 1923 C C . GLN A 1 234 ? 29.354 -9.829 54.013 1.00 4.37 226 GLN A C 1
ATOM 1924 O O . GLN A 1 234 ? 30.052 -9.229 54.827 1.00 5.53 226 GLN A O 1
ATOM 1930 N N . HIS A 1 235 ? 29.225 -9.430 52.756 1.00 3.84 227 HIS A N 1
ATOM 1931 C CA . HIS A 1 235 ? 29.778 -8.169 52.276 1.00 4.14 227 HIS A CA 1
ATOM 1932 C C . HIS A 1 235 ? 28.889 -6.959 52.572 1.00 4.25 227 HIS A C 1
ATOM 1933 O O . HIS A 1 235 ? 29.238 -5.852 52.185 1.00 5.25 227 HIS A O 1
ATOM 1940 N N . GLY A 1 236 ? 27.761 -7.145 53.258 1.00 4.18 228 GLY A N 1
ATOM 1941 C CA . GLY A 1 236 ? 26.892 -6.008 53.586 1.00 4.73 228 GLY A CA 1
ATOM 1942 C C . GLY A 1 236 ? 26.108 -5.450 52.396 1.00 5.28 228 GLY A C 1
ATOM 1943 O O . GLY A 1 236 ? 25.638 -4.330 52.449 1.00 8.38 228 GLY A O 1
ATOM 1944 N N . ILE A 1 237 ? 25.984 -6.259 51.357 1.00 5.23 229 ILE A N 1
ATOM 1945 C CA A ILE A 1 237 ? 25.293 -5.893 50.115 0.60 5.79 229 ILE A CA 1
ATOM 1946 C CA B ILE A 1 237 ? 25.302 -5.973 50.090 0.40 5.52 229 ILE A CA 1
ATOM 1947 C C . ILE A 1 237 ? 23.854 -6.435 50.202 1.00 5.35 229 ILE A C 1
ATOM 1948 O O . ILE A 1 237 ? 23.615 -7.543 50.682 1.00 6.14 229 ILE A O 1
ATOM 1957 N N . VAL A 1 238 ? 22.889 -5.646 49.729 1.00 4.12 230 VAL A N 1
ATOM 1958 C CA . VAL A 1 238 ? 21.526 -6.134 49.527 1.00 3.76 230 VAL A CA 1
ATOM 1959 C C . VAL A 1 238 ? 21.535 -6.950 48.244 1.00 3.72 230 VAL A C 1
ATOM 1960 O O . VAL A 1 238 ? 22.160 -6.532 47.269 1.00 4.97 230 VAL A O 1
ATOM 1964 N N . THR A 1 239 ? 20.833 -8.076 48.212 1.00 3.49 231 THR A N 1
ATOM 1965 C CA . THR A 1 239 ? 20.832 -8.939 47.047 1.00 3.47 231 THR A CA 1
ATOM 1966 C C . THR A 1 239 ? 19.406 -9.338 46.692 1.00 3.33 231 THR A C 1
ATOM 1967 O O . THR A 1 239 ? 18.595 -9.627 47.568 1.00 3.61 231 THR A O 1
ATOM 1971 N N . ILE A 1 240 ? 19.115 -9.338 45.387 1.00 3.38 232 ILE A N 1
ATOM 1972 C CA . ILE A 1 240 ? 17.761 -9.526 44.885 1.00 3.32 232 ILE A CA 1
ATOM 1973 C C . ILE A 1 240 ? 17.697 -10.629 43.817 1.00 3.20 232 ILE A C 1
ATOM 1974 O O . ILE A 1 240 ? 17.250 -10.418 42.685 1.00 3.43 232 ILE A O 1
ATOM 1979 N N . PRO A 1 241 ? 18.132 -11.849 44.175 1.00 3.25 233 PRO A N 1
ATOM 1980 C CA . PRO A 1 241 ? 18.067 -12.930 43.206 1.00 3.27 233 PRO A CA 1
ATOM 1981 C C . PRO A 1 241 ? 16.649 -13.165 42.689 1.00 3.43 233 PRO A C 1
ATOM 1982 O O . PRO A 1 241 ? 15.668 -13.079 43.450 1.00 3.61 233 PRO A O 1
ATOM 1986 N N . LYS A 1 242 ? 16.547 -13.501 41.410 1.00 3.36 234 LYS A N 1
ATOM 1987 C CA . LYS A 1 242 ? 15.266 -13.767 40.762 1.00 3.51 234 LYS A CA 1
ATOM 1988 C C . LYS A 1 242 ? 15.036 -15.254 40.546 1.00 3.62 234 LYS A C 1
ATOM 1989 O O . LYS A 1 242 ? 15.915 -15.967 40.086 1.00 3.59 234 LYS A O 1
ATOM 1995 N N . SER A 1 243 ? 13.831 -15.705 40.863 1.00 4.04 235 SER A N 1
ATOM 1996 C CA . SER A 1 243 ? 13.357 -17.001 40.418 1.00 4.36 235 SER A CA 1
ATOM 1997 C C . SER A 1 243 ? 11.842 -16.950 40.279 1.00 4.64 235 SER A C 1
ATOM 1998 O O . SER A 1 243 ? 11.162 -16.302 41.081 1.00 4.92 235 SER A O 1
ATOM 2001 N N . THR A 1 244 ? 11.329 -17.644 39.267 1.00 5.04 236 THR A N 1
ATOM 2002 C CA . THR A 1 244 ? 9.892 -17.909 39.182 1.00 5.52 236 THR A CA 1
ATOM 2003 C C . THR A 1 244 ? 9.520 -19.337 39.585 1.00 6.11 236 THR A C 1
ATOM 2004 O O . THR A 1 244 ? 8.368 -19.733 39.414 1.00 7.07 236 THR A O 1
ATOM 2008 N N . ASN A 1 245 ? 10.470 -20.082 40.142 1.00 5.72 237 ASN A N 1
ATOM 2009 C CA . ASN A 1 245 ? 10.308 -21.485 40.490 1.00 6.17 237 ASN A CA 1
ATOM 2010 C C . ASN A 1 245 ? 10.148 -21.593 41.998 1.00 5.74 237 ASN A C 1
ATOM 2011 O O . ASN A 1 245 ? 11.002 -21.136 42.733 1.00 6.62 237 ASN A O 1
ATOM 2016 N N . LYS A 1 246 ? 9.063 -22.201 42.470 1.00 6.31 238 LYS A N 1
ATOM 2017 C CA . LYS A 1 246 ? 8.821 -22.288 43.912 1.00 6.52 238 LYS A CA 1
ATOM 2018 C C . LYS A 1 246 ? 10.013 -22.868 44.685 1.00 6.44 238 LYS A C 1
ATOM 2019 O O . LYS A 1 246 ? 10.435 -22.315 45.710 1.00 6.55 238 LYS A O 1
ATOM 2025 N N . GLY A 1 247 ? 10.562 -23.970 44.204 1.00 6.78 239 GLY A N 1
ATOM 2026 C CA . GLY A 1 247 ? 11.672 -24.607 44.885 1.00 6.68 239 GLY A CA 1
ATOM 2027 C C . GLY A 1 247 ? 12.914 -23.741 44.978 1.00 6.37 239 GLY A C 1
ATOM 2028 O O . GLY A 1 247 ? 13.566 -23.680 46.017 1.00 6.92 239 GLY A O 1
ATOM 2029 N N . ARG A 1 248 ? 13.268 -23.081 43.886 1.00 5.81 240 ARG A N 1
ATOM 2030 C CA . ARG A 1 248 ? 14.447 -22.214 43.891 1.00 5.64 240 ARG A CA 1
ATOM 2031 C C . ARG A 1 248 ? 14.217 -20.927 44.686 1.00 5.17 240 ARG A C 1
ATOM 2032 O O . ARG A 1 248 ? 15.147 -20.450 45.351 1.00 5.03 240 ARG A O 1
ATOM 2040 N N . ILE A 1 249 ? 13.001 -20.379 44.644 1.00 5.16 241 ILE A N 1
ATOM 2041 C CA . ILE A 1 249 ? 12.663 -19.267 45.515 1.00 5.05 241 ILE A CA 1
ATOM 2042 C C . ILE A 1 249 ? 12.938 -19.648 46.979 1.00 5.11 241 ILE A C 1
ATOM 2043 O O . ILE A 1 249 ? 13.564 -18.896 47.731 1.00 5.09 241 ILE A O 1
ATOM 2048 N N . GLN A 1 250 ? 12.477 -20.827 47.377 1.00 5.37 242 GLN A N 1
ATOM 2049 C CA . GLN A 1 250 ? 12.694 -21.301 48.740 1.00 6.00 242 GLN A CA 1
ATOM 2050 C C . GLN A 1 250 ? 14.171 -21.534 49.032 1.00 6.02 242 GLN A C 1
ATOM 2051 O O . GLN A 1 250 ? 14.671 -21.139 50.069 1.00 6.94 242 GLN A O 1
ATOM 2057 N N . GLU A 1 251 ? 14.867 -22.164 48.099 1.00 5.55 243 GLU A N 1
ATOM 2058 C CA . GLU A 1 251 ? 16.297 -22.416 48.243 1.00 5.37 243 GLU A CA 1
ATOM 2059 C C . GLU A 1 251 ? 17.064 -21.118 48.483 1.00 5.06 243 GLU A C 1
ATOM 2060 O O . GLU A 1 251 ? 17.923 -21.050 49.377 1.00 5.69 243 GLU A O 1
ATOM 2066 N N . ASN A 1 252 ? 16.765 -20.085 47.701 1.00 4.82 244 ASN A N 1
ATOM 2067 C CA . ASN A 1 252 ? 17.519 -18.841 47.789 1.00 4.82 244 ASN A CA 1
ATOM 2068 C C . ASN A 1 252 ? 17.308 -18.101 49.120 1.00 4.87 244 ASN A C 1
ATOM 2069 O O . ASN A 1 252 ? 18.115 -17.257 49.483 1.00 5.61 244 ASN A O 1
ATOM 2074 N N . PHE A 1 253 ? 16.227 -18.418 49.846 1.00 5.10 245 PHE A N 1
ATOM 2075 C CA . PHE A 1 253 ? 15.987 -17.839 51.170 1.00 5.63 245 PHE A CA 1
ATOM 2076 C C . PHE A 1 253 ? 16.745 -18.552 52.284 1.00 5.28 245 PHE A C 1
ATOM 2077 O O . PHE A 1 253 ? 16.947 -17.964 53.344 1.00 6.16 245 PHE A O 1
ATOM 2085 N N . ASN A 1 254 ? 17.162 -19.800 52.057 1.00 5.67 246 ASN A N 1
ATOM 2086 C CA . ASN A 1 254 ? 17.712 -20.630 53.127 1.00 6.01 246 ASN A CA 1
ATOM 2087 C C . ASN A 1 254 ? 19.211 -20.389 53.274 1.00 5.49 246 ASN A C 1
ATOM 2088 O O . ASN A 1 254 ? 20.037 -21.267 53.041 1.00 6.11 246 ASN A O 1
ATOM 2093 N N . VAL A 1 255 ? 19.537 -19.166 53.686 1.00 5.52 247 VAL A N 1
ATOM 2094 C CA . VAL A 1 255 ? 20.918 -18.674 53.714 1.00 5.64 247 VAL A CA 1
ATOM 2095 C C . VAL A 1 255 ? 21.292 -18.066 55.070 1.00 5.76 247 VAL A C 1
ATOM 2096 O O . VAL A 1 255 ? 22.333 -17.425 55.203 1.00 7.43 247 VAL A O 1
ATOM 2100 N N . TRP A 1 256 ? 20.453 -18.280 56.078 1.00 6.59 248 TRP A N 1
ATOM 2101 C CA . TRP A 1 256 ? 20.643 -17.640 57.380 1.00 6.94 248 TRP A CA 1
ATOM 2102 C C . TRP A 1 256 ? 21.203 -18.579 58.420 1.00 7.99 248 TRP A C 1
ATOM 2103 O O . TRP A 1 256 ? 21.500 -18.137 59.540 1.00 11.64 248 TRP A O 1
ATOM 2114 N N . ASP A 1 257 ? 21.368 -19.853 58.062 1.00 7.79 249 ASP A N 1
ATOM 2115 C CA . ASP A 1 257 ? 21.835 -20.868 59.007 1.00 8.42 249 ASP A CA 1
ATOM 2116 C C . ASP A 1 257 ? 23.232 -21.404 58.703 1.00 8.09 249 ASP A C 1
ATOM 2117 O O . ASP A 1 257 ? 23.593 -22.487 59.148 1.00 9.38 249 ASP A O 1
ATOM 2122 N N . PHE A 1 258 ? 24.023 -20.643 57.948 1.00 7.40 250 PHE A N 1
ATOM 2123 C CA . PHE A 1 258 ? 25.436 -20.962 57.746 1.00 6.69 250 PHE A CA 1
ATOM 2124 C C . PHE A 1 258 ? 26.223 -19.679 57.576 1.00 6.49 250 PHE A C 1
ATOM 2125 O O . PHE A 1 258 ? 25.639 -18.613 57.407 1.00 6.98 250 PHE A O 1
ATOM 2133 N N . LYS A 1 259 ? 27.545 -19.794 57.646 1.00 6.63 251 LYS A N 1
ATOM 2134 C CA . LYS A 1 259 ? 28.445 -18.659 57.549 1.00 7.72 251 LYS A CA 1
ATOM 2135 C C . LYS A 1 259 ? 29.645 -19.076 56.722 1.00 7.20 251 LYS A C 1
ATOM 2136 O O . LYS A 1 259 ? 30.152 -20.187 56.892 1.00 9.52 251 LYS A O 1
ATOM 2142 N N . LEU A 1 260 ? 30.086 -18.199 55.824 1.00 5.17 252 LEU A N 1
ATOM 2143 C CA . LEU A 1 260 ? 31.335 -18.407 55.097 1.00 4.83 252 LEU A CA 1
ATOM 2144 C C . LEU A 1 260 ? 32.510 -17.916 55.934 1.00 4.74 252 LEU A C 1
ATOM 2145 O O . LEU A 1 260 ? 32.430 -16.865 56.575 1.00 5.20 252 LEU A O 1
ATOM 2150 N N . THR A 1 261 ? 33.613 -18.659 55.916 1.00 4.71 253 THR A N 1
ATOM 2151 C CA . THR A 1 261 ? 34.803 -18.276 56.654 1.00 4.76 253 THR A CA 1
ATOM 2152 C C . THR A 1 261 ? 35.502 -17.114 55.952 1.00 4.96 253 THR A C 1
ATOM 2153 O O . THR A 1 261 ? 35.217 -16.789 54.785 1.00 5.08 253 THR A O 1
ATOM 2157 N N . GLU A 1 262 ? 36.446 -16.490 56.642 1.00 5.28 254 GLU A N 1
ATOM 2158 C CA . GLU A 1 262 ? 37.220 -15.426 56.017 1.00 5.83 254 GLU A CA 1
ATOM 2159 C C . GLU A 1 262 ? 37.909 -15.916 54.744 1.00 5.11 254 GLU A C 1
ATOM 2160 O O . GLU A 1 262 ? 37.939 -15.213 53.737 1.00 4.91 254 GLU A O 1
ATOM 2166 N N . GLU A 1 263 ? 38.457 -17.125 54.800 1.00 4.69 255 GLU A N 1
ATOM 2167 C CA . GLU A 1 263 ? 39.136 -17.690 53.640 1.00 4.83 255 GLU A CA 1
ATOM 2168 C C . GLU A 1 263 ? 38.176 -17.977 52.483 1.00 4.66 255 GLU A C 1
ATOM 2169 O O . GLU A 1 263 ? 38.525 -17.744 51.335 1.00 4.79 255 GLU A O 1
ATOM 2175 N N . GLU A 1 264 ? 36.980 -18.483 52.781 1.00 4.43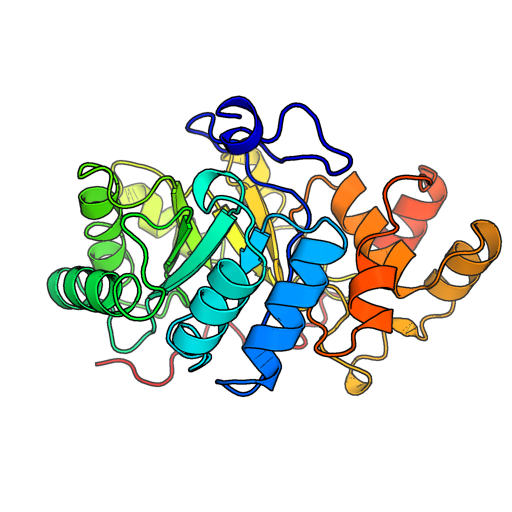 256 GLU A N 1
ATOM 2176 C CA . GLU A 1 264 ? 35.984 -18.726 51.736 1.00 4.49 256 GLU A CA 1
ATOM 2177 C C . GLU A 1 264 ? 35.554 -17.420 51.071 1.00 4.36 256 GLU A C 1
ATOM 2178 O O . GLU A 1 264 ? 35.450 -17.342 49.848 1.00 4.57 256 GLU A O 1
ATOM 2184 N N . MET A 1 265 ? 35.360 -16.385 51.880 1.00 4.03 257 MET A N 1
ATOM 2185 C CA . MET A 1 265 ? 35.043 -15.071 51.353 1.00 3.85 257 MET A CA 1
ATOM 2186 C C . MET A 1 265 ? 36.152 -14.585 50.421 1.00 3.84 257 MET A C 1
ATOM 2187 O O . MET A 1 265 ? 35.882 -14.041 49.348 1.00 4.29 257 MET A O 1
ATOM 2192 N N . ARG A 1 266 ? 37.405 -14.733 50.844 1.00 4.05 258 ARG A N 1
ATOM 2193 C CA . ARG A 1 266 ? 38.555 -14.340 50.030 1.00 4.21 258 ARG A CA 1
ATOM 2194 C C . ARG A 1 266 ? 38.591 -15.101 48.706 1.00 4.27 258 ARG A C 1
ATOM 2195 O O . ARG A 1 266 ? 38.844 -14.517 47.648 1.00 4.43 258 ARG A O 1
ATOM 2203 N N . GLN A 1 267 ? 38.362 -16.407 48.759 1.00 4.37 259 GLN A N 1
ATOM 2204 C CA . GLN A 1 267 ? 38.396 -17.219 47.544 1.00 4.45 259 GLN A CA 1
ATOM 2205 C C . GLN A 1 267 ? 37.360 -16.737 46.532 1.00 3.92 259 GLN A C 1
ATOM 2206 O O . GLN A 1 267 ? 37.626 -16.730 45.324 1.00 4.52 259 GLN A O 1
ATOM 2212 N N . ILE A 1 268 ? 36.174 -16.357 47.009 1.00 3.55 260 ILE A N 1
ATOM 2213 C CA . ILE A 1 268 ? 35.140 -15.868 46.117 1.00 3.60 260 ILE A CA 1
ATOM 2214 C C . ILE A 1 268 ? 35.509 -14.472 45.609 1.00 3.46 260 ILE A C 1
ATOM 2215 O O . ILE A 1 268 ? 35.342 -14.159 44.416 1.00 4.02 260 ILE A O 1
ATOM 2220 N N . ASP A 1 269 ? 36.037 -13.624 46.485 1.00 3.28 261 ASP A N 1
ATOM 2221 C CA . ASP A 1 269 ? 36.526 -12.313 46.063 1.00 3.86 261 ASP A CA 1
ATOM 2222 C C . ASP A 1 269 ? 37.519 -12.446 44.904 1.00 4.01 261 ASP A C 1
ATOM 2223 O O . ASP A 1 269 ? 37.481 -11.666 43.951 1.00 4.51 261 ASP A O 1
ATOM 2228 N N . GLU A 1 270 ? 38.391 -13.444 44.965 1.00 4.17 262 GLU A N 1
ATOM 2229 C CA . GLU A 1 270 ? 39.433 -13.583 43.952 1.00 4.36 262 GLU A CA 1
ATOM 2230 C C . GLU A 1 270 ? 38.931 -14.113 42.615 1.00 4.41 262 GLU A C 1
ATOM 2231 O O . GLU A 1 270 ? 39.688 -14.098 41.649 1.00 5.23 262 GLU A O 1
ATOM 2237 N N . LEU A 1 271 ? 37.662 -14.511 42.521 1.00 4.36 263 LEU A N 1
ATOM 2238 C CA . LEU A 1 271 ? 37.065 -14.852 41.222 1.00 4.61 263 LEU A CA 1
ATOM 2239 C C . LEU A 1 271 ? 36.857 -13.633 40.317 1.00 4.62 263 LEU A C 1
ATOM 2240 O O . LEU 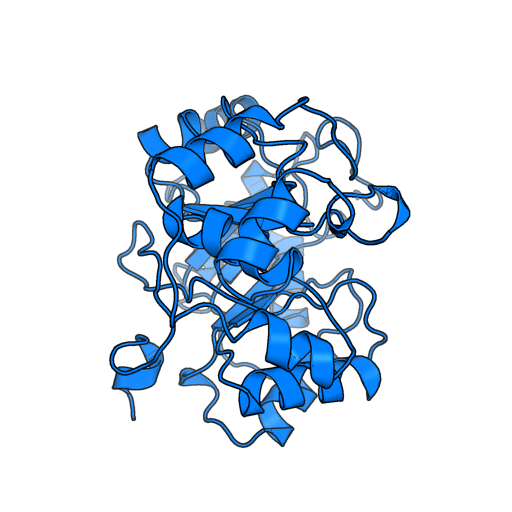A 1 271 ? 36.608 -13.798 39.123 1.00 5.56 263 LEU A O 1
ATOM 2245 N N . ASN A 1 272 ? 36.956 -12.425 40.862 1.00 4.60 264 ASN A N 1
ATOM 2246 C CA . ASN A 1 272 ? 36.651 -11.241 40.074 1.00 4.83 264 ASN A CA 1
ATOM 2247 C C . ASN A 1 272 ? 37.454 -11.151 38.782 1.00 5.29 264 ASN A C 1
ATOM 2248 O O . ASN A 1 272 ? 38.684 -11.303 38.802 1.00 5.58 264 ASN A O 1
ATOM 2253 N N . GLU A 1 273 ? 36.738 -10.885 37.685 1.00 6.14 265 GLU A N 1
ATOM 2254 C CA A GLU A 1 273 ? 37.361 -10.615 36.385 0.50 7.19 265 GLU A CA 1
ATOM 2255 C CA B GLU A 1 273 ? 37.352 -10.621 36.377 0.50 7.23 265 GLU A CA 1
ATOM 2256 C C . GLU A 1 273 ? 36.935 -9.272 35.812 1.00 7.78 265 GLU A C 1
ATOM 2257 O O . GLU A 1 273 ? 37.313 -8.943 34.693 1.00 10.20 265 GLU A O 1
ATOM 2268 N N . ASP A 1 274 ? 36.155 -8.493 36.560 1.00 8.07 266 ASP A N 1
ATOM 2269 C CA . ASP A 1 274 ? 35.559 -7.263 36.006 1.00 9.36 266 ASP A CA 1
ATOM 2270 C C . ASP A 1 274 ? 34.888 -7.533 34.653 1.00 9.79 266 ASP A C 1
ATOM 2271 O O . ASP A 1 274 ? 35.028 -6.749 33.711 1.00 12.25 266 ASP A O 1
ATOM 2276 N N . LYS A 1 275 ? 34.145 -8.631 34.573 1.00 9.46 267 LYS A N 1
ATOM 2277 C CA . LYS A 1 275 ? 33.456 -9.030 33.368 1.00 11.40 267 LYS A CA 1
ATOM 2278 C C . LYS A 1 275 ? 31.988 -8.639 33.509 1.00 10.24 267 LYS A C 1
ATOM 2279 O O . LYS A 1 275 ? 31.222 -9.294 34.216 1.00 9.43 267 LYS A O 1
ATOM 2285 N N . ARG A 1 276 ? 31.601 -7.560 32.839 1.00 10.11 268 ARG A N 1
ATOM 2286 C CA . ARG A 1 276 ? 30.232 -7.066 32.885 1.00 9.44 268 ARG A CA 1
ATOM 2287 C C . ARG A 1 276 ? 29.348 -7.941 31.997 1.00 9.73 268 ARG A C 1
ATOM 2288 O O . ARG A 1 276 ? 29.672 -8.118 30.820 1.00 14.25 268 ARG A O 1
ATOM 2296 N N . ILE A 1 277 ? 28.278 -8.507 32.554 1.00 9.13 269 ILE A N 1
ATOM 2297 C CA . ILE A 1 277 ? 27.343 -9.410 31.861 1.00 10.89 269 ILE A CA 1
ATOM 2298 C C . ILE A 1 277 ? 26.138 -8.650 31.311 1.00 9.56 269 ILE A C 1
ATOM 2299 O O . ILE A 1 277 ? 25.594 -8.985 30.266 1.00 11.77 269 ILE A O 1
ATOM 2304 N N . GLY A 1 278 ? 25.715 -7.634 32.039 1.00 7.66 270 GLY A N 1
ATOM 2305 C CA . GLY A 1 278 ? 24.547 -6.856 31.689 1.00 6.93 270 GLY A CA 1
ATOM 2306 C C . GLY A 1 278 ? 24.922 -5.569 30.969 1.00 5.71 270 GLY A C 1
ATOM 2307 O O . GLY A 1 278 ? 26.061 -5.354 30.564 1.00 6.43 270 GLY A O 1
ATOM 2308 N N . ALA A 1 279 ? 23.951 -4.692 30.812 1.00 5.18 271 ALA A N 1
ATOM 2309 C CA . ALA A 1 279 ? 24.131 -3.483 30.016 1.00 5.62 271 ALA A CA 1
ATOM 2310 C C . ALA A 1 279 ? 25.048 -2.468 30.693 1.00 5.58 271 ALA A C 1
ATOM 2311 O O . ALA A 1 279 ? 25.185 -2.426 31.921 1.00 5.02 271 ALA A O 1
ATOM 2313 N N . ASP A 1 280 ? 25.676 -1.659 29.855 1.00 6.17 272 ASP A N 1
ATOM 2314 C CA . ASP A 1 280 ? 26.651 -0.671 30.282 1.00 7.01 272 ASP A CA 1
ATOM 2315 C C . ASP A 1 280 ? 25.979 0.682 30.494 1.00 5.59 272 ASP A C 1
ATOM 2316 O O . ASP A 1 280 ? 25.350 1.210 29.586 1.00 5.93 272 ASP A O 1
ATOM 2321 N N . PRO A 1 281 ? 26.104 1.248 31.701 1.00 5.96 273 PRO A N 1
ATOM 2322 C CA . PRO A 1 281 ? 25.587 2.557 32.030 1.00 6.69 273 PRO A CA 1
ATOM 2323 C C . PRO A 1 281 ? 25.968 3.659 31.009 1.00 5.52 273 PRO A C 1
ATOM 2324 O O . PRO A 1 281 ? 25.257 4.645 30.848 1.00 5.77 273 PRO A O 1
ATOM 2328 N N . ASP A 1 282 ? 27.113 3.517 30.359 1.00 5.06 274 ASP A N 1
ATOM 2329 C CA . ASP A 1 282 ? 27.544 4.524 29.423 1.00 5.15 274 ASP A CA 1
ATOM 2330 C C . ASP A 1 282 ? 26.614 4.675 28.232 1.00 5.70 274 ASP A C 1
ATOM 2331 O O . ASP A 1 282 ? 26.400 5.784 27.769 1.00 6.97 274 ASP A O 1
ATOM 2336 N N . ASN A 1 283 ? 26.097 3.572 27.702 1.00 5.86 275 ASN A N 1
ATOM 2337 C CA . ASN A 1 283 ? 25.337 3.644 26.450 1.00 6.64 275 ASN A CA 1
ATOM 2338 C C . ASN A 1 283 ? 23.943 3.024 26.494 1.00 6.51 275 ASN A C 1
ATOM 2339 O O . ASN A 1 283 ? 23.219 3.091 25.497 1.00 7.30 275 ASN A O 1
ATOM 2344 N N . PHE A 1 284 ? 23.541 2.451 27.620 1.00 5.66 276 PHE A N 1
ATOM 2345 C CA . PHE A 1 284 ? 22.199 1.876 27.732 1.00 5.51 276 PHE A CA 1
ATOM 2346 C C . PHE A 1 284 ? 21.208 2.928 28.208 1.00 5.45 276 PHE A C 1
ATOM 2347 O O . PHE A 1 284 ? 21.148 3.266 29.390 1.00 5.79 276 PHE A O 1
ATOM 2355 N N . PHE A 1 285 ? 20.432 3.478 27.279 1.00 5.27 277 PHE A N 1
ATOM 2356 C CA . PHE A 1 285 ? 19.373 4.430 27.638 1.00 5.40 277 PHE A CA 1
ATOM 2357 C C . PHE A 1 285 ? 18.262 4.392 26.600 1.00 5.69 277 PHE A C 1
ATOM 2358 O O . PHE A 1 285 ? 17.869 5.419 26.065 1.00 6.58 277 PHE A O 1
ATOM 2366 N N . PRO A 1 286 ? 17.734 3.196 26.292 1.00 5.57 278 PRO A N 1
ATOM 2367 C CA . PRO A 1 286 ? 16.653 3.149 25.320 1.00 6.18 278 PRO A CA 1
ATOM 2368 C C . PRO A 1 286 ? 15.414 3.859 25.847 1.00 6.39 278 PRO A C 1
ATOM 2369 O O . PRO A 1 286 ? 15.139 3.862 27.051 1.00 7.02 278 PRO A O 1
ATOM 2373 N N . GLY A 1 287 ? 14.662 4.466 24.940 1.00 6.99 279 GLY A N 1
ATOM 2374 C CA . GLY A 1 287 ? 13.398 5.102 25.286 1.00 7.68 279 GLY A CA 1
ATOM 2375 C C . GLY A 1 287 ? 13.467 6.536 25.772 1.00 9.15 279 GLY A C 1
ATOM 2376 O O . GLY A 1 287 ? 12.451 7.103 26.120 1.00 10.90 279 GLY A O 1
ATOM 2377 N N . GLY A 1 288 ? 14.641 7.144 25.806 1.00 11.59 280 GLY A N 1
ATOM 2378 C CA . GLY A 1 288 ? 14.724 8.570 26.197 1.00 14.82 280 GLY A CA 1
ATOM 2379 C C . GLY A 1 288 ? 13.781 9.482 25.402 1.00 17.52 280 GLY A C 1
ATOM 2380 O O . GLY A 1 288 ? 13.504 9.215 24.226 1.00 20.47 280 GLY A O 1
ATOM 2381 N N . GLU A 1 289 ? 13.275 10.543 26.047 1.00 18.33 281 GLU A N 1
ATOM 2382 C CA . GLU A 1 289 ? 12.369 11.514 25.404 1.00 21.94 281 GLU A CA 1
ATOM 2383 C C . GLU A 1 289 ? 12.884 12.944 25.554 1.00 27.11 281 GLU A C 1
ATOM 2384 O O . GLU A 1 289 ? 13.475 13.299 26.574 1.00 27.16 281 GLU A O 1
#

Secondary structure (DSSP, 8-state):
-GGGGGT-SSSS-EEE-TTSPEEESB-EE-TTPPTTHHHHHHHHHHHHHT--EEE--GGGT-HHHHHHHHHHH---GGGSEEEEEE-GGG-SHHHHHHHHHHHHHHHT-S-EEEEEE----SSSHHHHHHHHHHHHHTTSEEEEEEES--HHHHHHHHTT-SS--SEEEEE-BTTB--HHHHHHHHHTT-EEEEESTT-SSGGG-GGG-HHHHHHHHHHT--HHHHHHHHHHHTT-EE--B--SHHHHHHHH--SS----HHHHHHHHTT------S--TTT--TT--

CATH classification: 3.20.20.100

InterPro domains:
  IPR018170 Aldo/keto reductase, conserved site [PS00062] (125-142)
  IPR018170 Aldo/keto reductase, conserved site [PS00063] (232-247)
  IPR018170 Aldo/keto reductase, conserved site [PS00798] (43-60)
  IPR020471 Aldo-keto reductase [PIRSF000097] (2-269)
  IPR020471 Aldo-keto reductase [PR00069] (39-63)
  IPR020471 Aldo-keto reductase [PR00069] (95-113)
  IPR020471 Aldo-keto reductase [PR00069] (125-142)
  IPR020471 Aldo-keto reductase [PR00069] (159-188)
  IPR020471 Aldo-keto reductase [PR00069] (199-223)
  IPR020471 Aldo-keto reductase [PTHR43827] (6-270)
  IPR023210 NADP-dependent oxidoreductase domain [PF00248] (19-265)
  IPR036812 NAD(P)-dependent oxidoreductase domain superfamily [G3DSA:3.20.20.100] (1-282)
  IPR036812 NAD(P)-dependent oxidoreductase domain superfamily [SSF51430] (8-273)

Sequence (288 aa):
AHHHHHHMNCNYNCVVTLHNSVRMPQLGLGVWRRAQDGAETANAVRWAIEAGYRHIDTAYYIYSSNERGVGQGIRESGVPREEVWVTTKVWNSSDQGYEKTLAAFERSRRELLGLEYIDLYLIHWPGKKKFVDTWKKALEKLYEEEKKVVRAIGVSNFEPHHLTELFKSCKIRPMVNQVELHPLFQQRTLRREFCKQHNIAITAWSSPLGSGEEAGILKNHHVLGEIAKKHNKSPAQVVIRWDIQHGIIVTIPKSTNKGRIQENFNVWDFKLTEEEMRQIDELNEEDKRIGADPDNFFPGGE

Foldseek 3Di:
DLVLLQVDPALFAFFAWPVRRTHTQEAAECQPQDADPLLLLLLLLLVVLGHQEYEEEVVSVHLLSNLNNVVVNVDPNSNHAYEYEDAQQQFAQVSLLVSLVVSCVSSVHQAHAEYEHEFQADPRNLRRVVNVVVCVVVVRYNFYAYEQDAPVSQVVNVVRDPDRHGEYEYADELAAHCVVRVVVCVVVRHAYAHDCHVVVDPVSPQQVDPLLVVQCVVVVAGSLLVSSLLCVVVRYRYHYYDSDSVVSSSNPPNSPDHDDPVSSVVSNVSYNNDDRDDHSHPPRPNHD